Protein AF-A0A6L5XWB3-F1 (afdb_monomer_lite)

pLDDT: mean 89.83, std 10.74, range [39.88, 98.56]

Foldseek 3Di:
DDDQDAQADPPPRDGDWDQWDADPPPGDIDGDTHHDALCSHDDPVLVVLVVVCVVVVNPLVVSCVVVVHDSVVNVVSVVVSCVSSVHDDPPPPPVFDPALDQADDDDPPQDPLRNLLRVVSNVVRFKDWFAFPVGDIKMWGADNVRQAIDIRVFPRPDGPGSVLLVQLVVLCVVVVFKAFQADLPVAFECDPRHDCSHSQNVCCCPVVVDDGRHRGDPCSRVSLRSCVVSVQWDSDDRMIGGPPD

InterPro domains:
  IPR018658 Domain of unknown function DUF2089 [PF09862] (42-87)
  IPR053957 DUF2089, zinc ribbon [PF22747] (9-40)

Organism: NCBI:txid2606634

Sequence (245 aa):
MAQHIIGYCPVCNEKLIATKLSCRTCGLELSNEFSLNKFSFLKEEDLLFIELFIQYNGNLKELQKQLKLSYPAVKKRLHVIQVTLGLKPPVDTPNLPEPAIRELPIYKNDSLVIQKIKSQLNMANGLVKLTLPKGTDFYIYYEEYGNGLCATNLPSNRILHWSVFDQTITLLQQKNGRAIKGNAMKGKLGSNDLPFDSVEGYIAANTYHAQKGDSCLRMISTVAAILEWTGLCINGYGYIELIEH

Structure (mmCIF, N/CA/C/O backbone):
data_AF-A0A6L5XWB3-F1
#
_entry.id   AF-A0A6L5XWB3-F1
#
loop_
_atom_site.group_PDB
_atom_site.id
_atom_site.type_symbol
_atom_site.label_atom_id
_atom_site.label_alt_id
_atom_site.label_comp_id
_atom_site.label_asym_id
_atom_site.label_entity_id
_atom_site.label_seq_id
_atom_site.pdbx_PDB_ins_code
_atom_site.Cartn_x
_atom_site.Cartn_y
_atom_site.Cartn_z
_atom_site.occupancy
_atom_site.B_iso_or_equiv
_atom_site.auth_seq_id
_atom_site.auth_comp_id
_atom_site.auth_asym_id
_atom_site.auth_atom_id
_atom_site.pdbx_PDB_model_num
ATOM 1 N N . MET A 1 1 ? 45.571 -12.792 -29.355 1.00 39.88 1 MET A N 1
ATOM 2 C CA . MET A 1 1 ? 44.713 -11.881 -28.570 1.00 39.88 1 MET A CA 1
ATOM 3 C C . MET A 1 1 ? 43.544 -11.495 -29.457 1.00 39.88 1 MET A C 1
ATOM 5 O O . MET A 1 1 ? 43.792 -11.070 -30.578 1.00 39.88 1 MET A O 1
ATOM 9 N N . ALA A 1 2 ? 42.305 -11.770 -29.047 1.00 46.34 2 ALA A N 1
ATOM 10 C CA . ALA A 1 2 ? 41.137 -11.390 -29.838 1.00 46.34 2 ALA A CA 1
ATOM 11 C C . ALA A 1 2 ? 40.927 -9.880 -29.688 1.00 46.34 2 ALA A C 1
ATOM 13 O O . ALA A 1 2 ? 40.779 -9.392 -28.573 1.00 46.34 2 ALA A O 1
ATOM 14 N N . GLN A 1 3 ? 40.984 -9.143 -30.792 1.00 61.59 3 GLN A N 1
ATOM 15 C CA . GLN A 1 3 ? 40.683 -7.717 -30.798 1.00 61.59 3 GLN A CA 1
ATOM 16 C C . GLN A 1 3 ? 39.160 -7.560 -30.800 1.00 61.59 3 GLN A C 1
ATOM 18 O O . GLN A 1 3 ? 38.479 -8.165 -31.630 1.00 61.59 3 GLN A O 1
ATOM 23 N N . HIS A 1 4 ? 38.621 -6.808 -29.842 1.00 69.12 4 HIS A N 1
ATOM 24 C CA . HIS A 1 4 ? 37.188 -6.540 -29.788 1.00 69.12 4 HIS A CA 1
ATOM 25 C C . HIS A 1 4 ? 36.781 -5.662 -30.975 1.00 69.12 4 HIS A C 1
ATOM 27 O O . HIS A 1 4 ? 37.492 -4.731 -31.354 1.00 69.12 4 HIS A O 1
ATOM 33 N N . ILE A 1 5 ? 35.641 -5.985 -31.581 1.00 74.81 5 ILE A N 1
ATOM 34 C CA . ILE A 1 5 ? 35.067 -5.189 -32.666 1.00 74.81 5 ILE A CA 1
ATOM 35 C C . ILE A 1 5 ? 34.666 -3.825 -32.094 1.00 74.81 5 ILE A C 1
ATOM 37 O O . ILE A 1 5 ? 33.917 -3.767 -31.120 1.00 74.81 5 ILE A O 1
ATOM 41 N N . ILE A 1 6 ? 35.139 -2.740 -32.710 1.00 80.25 6 ILE A N 1
ATOM 42 C CA . ILE A 1 6 ? 34.691 -1.377 -32.402 1.00 80.25 6 ILE A CA 1
ATOM 43 C C . ILE A 1 6 ? 33.424 -1.053 -33.203 1.00 80.25 6 ILE A C 1
ATOM 45 O O . ILE A 1 6 ? 33.333 -1.372 -34.387 1.00 80.25 6 ILE A O 1
ATOM 49 N N . GLY A 1 7 ? 32.431 -0.438 -32.557 1.00 84.00 7 GLY A N 1
ATOM 50 C CA . GLY A 1 7 ? 31.163 -0.072 -33.199 1.00 84.00 7 GLY A CA 1
ATOM 51 C C . GLY A 1 7 ? 31.161 1.289 -33.900 1.00 84.00 7 GLY A C 1
ATOM 52 O O . GLY A 1 7 ? 30.266 1.551 -34.699 1.00 84.00 7 GLY A O 1
ATOM 53 N N . TYR A 1 8 ? 32.143 2.150 -33.623 1.00 85.38 8 TYR A N 1
ATOM 54 C CA . TYR A 1 8 ? 32.216 3.516 -34.151 1.00 85.38 8 TYR A CA 1
ATOM 55 C C . TYR A 1 8 ? 33.528 3.772 -34.888 1.00 85.38 8 TYR A C 1
ATOM 57 O O . TYR A 1 8 ? 34.585 3.274 -34.498 1.00 85.38 8 TYR A O 1
ATOM 65 N N . CYS A 1 9 ? 33.453 4.572 -35.950 1.00 85.88 9 CYS A N 1
ATOM 66 C CA . CYS A 1 9 ? 34.608 4.993 -36.725 1.00 85.88 9 CYS A CA 1
ATOM 67 C C . CYS A 1 9 ? 35.491 5.932 -35.883 1.00 85.88 9 CYS A C 1
ATOM 69 O O . CYS A 1 9 ? 35.002 6.974 -35.448 1.00 85.88 9 CYS A O 1
ATOM 71 N N . PRO A 1 10 ? 36.793 5.650 -35.696 1.00 85.00 10 PRO A N 1
ATOM 72 C CA . PRO A 1 10 ? 37.673 6.498 -34.887 1.00 85.00 10 PRO A CA 1
ATOM 73 C C . PRO A 1 10 ? 37.949 7.875 -35.516 1.00 85.00 10 PRO A C 1
ATOM 75 O O . PRO A 1 10 ? 38.505 8.743 -34.852 1.00 85.00 10 PRO A O 1
ATOM 78 N N . VAL A 1 11 ? 37.580 8.079 -36.787 1.00 90.69 11 VAL A N 1
ATOM 79 C CA . VAL A 1 11 ? 37.799 9.335 -37.521 1.00 90.69 11 VAL A CA 1
ATOM 80 C C . VAL A 1 11 ? 36.578 10.254 -37.456 1.00 90.69 11 VAL A C 1
ATOM 82 O O . VAL A 1 11 ? 36.718 11.431 -37.147 1.00 90.69 11 VAL A O 1
ATOM 85 N N . CYS A 1 12 ? 35.382 9.735 -37.750 1.00 90.56 12 CYS A N 1
ATOM 86 C CA . CYS A 1 12 ? 34.156 10.542 -37.845 1.00 90.56 12 CYS A CA 1
ATOM 87 C C . CYS A 1 12 ? 33.089 10.197 -36.800 1.00 90.56 12 CYS A C 1
ATOM 89 O O . CYS A 1 12 ? 32.055 10.852 -36.756 1.00 90.56 12 CYS A O 1
ATOM 91 N N . ASN A 1 13 ? 33.321 9.182 -35.964 1.00 84.31 13 ASN A N 1
ATOM 92 C CA . ASN A 1 13 ? 32.385 8.698 -34.949 1.00 84.31 13 ASN A CA 1
ATOM 93 C C . ASN A 1 13 ? 31.031 8.191 -35.499 1.00 84.31 13 ASN A C 1
ATOM 95 O O . ASN A 1 13 ? 30.081 8.014 -34.739 1.00 84.31 13 ASN A O 1
ATOM 99 N N . GLU A 1 14 ? 30.944 7.907 -36.802 1.00 87.56 14 GLU A N 1
ATOM 100 C CA . GLU A 1 14 ? 29.793 7.232 -37.413 1.00 87.56 14 GLU A CA 1
ATOM 101 C C . GLU A 1 14 ? 29.781 5.730 -37.103 1.00 87.56 14 GLU A C 1
ATOM 103 O O . GLU A 1 14 ? 30.822 5.128 -36.816 1.00 87.56 14 GLU A O 1
ATOM 108 N N . LYS A 1 15 ? 28.598 5.107 -37.166 1.00 87.75 15 LYS A N 1
ATOM 109 C CA . LYS A 1 15 ? 28.438 3.667 -36.904 1.00 87.75 15 LYS A CA 1
ATOM 110 C C . LYS A 1 15 ? 29.135 2.835 -37.979 1.00 87.75 15 LYS A C 1
ATOM 112 O O . LYS A 1 15 ? 28.881 3.005 -39.168 1.00 87.75 15 LYS A O 1
ATOM 117 N N . LEU A 1 16 ? 29.969 1.895 -37.547 1.00 88.88 16 LEU A N 1
ATOM 118 C CA . LEU A 1 16 ? 30.590 0.921 -38.436 1.00 88.88 16 LEU A CA 1
ATOM 119 C C . LEU A 1 16 ? 29.604 -0.195 -38.792 1.00 88.88 16 LEU A C 1
ATOM 121 O O . LEU A 1 16 ? 28.767 -0.604 -37.983 1.00 88.88 16 LEU A O 1
ATOM 125 N N . ILE A 1 17 ? 29.751 -0.711 -40.008 1.00 91.00 17 ILE A N 1
ATOM 126 C CA . ILE A 1 17 ? 29.061 -1.904 -40.499 1.00 91.00 17 ILE A CA 1
ATOM 127 C C . ILE A 1 17 ? 30.079 -3.022 -40.712 1.00 91.00 17 ILE A C 1
ATOM 129 O O . ILE A 1 17 ? 31.240 -2.766 -41.037 1.00 91.00 17 ILE A O 1
ATOM 133 N N . ALA A 1 18 ? 29.654 -4.269 -40.535 1.00 89.62 18 ALA A N 1
ATOM 134 C CA . ALA A 1 18 ? 30.458 -5.412 -40.943 1.00 89.62 18 ALA A CA 1
ATOM 135 C C . ALA A 1 18 ? 30.157 -5.714 -42.414 1.00 89.62 18 ALA A C 1
ATOM 137 O O . ALA A 1 18 ? 28.998 -5.858 -42.781 1.00 89.62 18 ALA A O 1
ATOM 138 N N . THR A 1 19 ? 31.187 -5.804 -43.254 1.00 91.50 19 THR A N 1
ATOM 139 C CA . THR A 1 19 ? 31.032 -6.056 -44.700 1.00 91.50 19 THR A CA 1
ATOM 140 C C . THR A 1 19 ? 31.372 -7.489 -45.107 1.00 91.50 19 THR A C 1
ATOM 142 O O . THR A 1 19 ? 31.008 -7.937 -46.194 1.00 91.50 19 THR A O 1
ATOM 145 N N . LYS A 1 20 ? 32.074 -8.227 -44.236 1.00 92.12 20 LYS A N 1
ATOM 146 C CA . LYS A 1 20 ? 32.533 -9.594 -44.489 1.00 92.12 20 LYS A CA 1
ATOM 147 C C . LYS A 1 20 ? 32.545 -10.427 -43.206 1.00 92.12 20 LYS A C 1
ATOM 149 O O . LYS A 1 20 ? 33.103 -9.997 -42.198 1.00 92.12 20 LYS A O 1
ATOM 154 N N . LEU A 1 21 ? 31.975 -11.630 -43.256 1.00 90.00 21 LEU A N 1
ATOM 155 C CA . LEU A 1 21 ? 32.025 -12.640 -42.194 1.00 90.00 21 LEU A CA 1
ATOM 156 C C . LEU A 1 21 ? 32.648 -13.926 -42.748 1.00 90.00 21 LEU A C 1
ATOM 158 O O . LEU A 1 21 ? 32.214 -14.411 -43.790 1.00 90.00 21 LEU A O 1
ATOM 162 N N . SER A 1 22 ? 33.627 -14.497 -42.044 1.00 91.75 22 SER A N 1
ATOM 163 C CA . SER A 1 22 ? 34.320 -15.721 -42.475 1.00 91.75 22 SER A CA 1
ATOM 164 C C . SER A 1 22 ? 34.222 -16.814 -41.409 1.00 91.75 22 SER A C 1
ATOM 166 O O . SER A 1 22 ? 34.606 -16.611 -40.254 1.00 91.75 22 SER A O 1
ATOM 168 N N . CYS A 1 23 ? 33.743 -17.999 -41.796 1.00 92.19 23 CYS A N 1
ATOM 169 C CA . CYS A 1 23 ? 33.734 -19.179 -40.939 1.00 92.19 23 CYS A CA 1
ATOM 170 C C . CYS A 1 23 ? 35.086 -19.898 -41.005 1.00 92.19 23 CYS A C 1
ATOM 172 O O . CYS A 1 23 ? 35.488 -20.392 -42.056 1.00 92.19 23 CYS A O 1
ATOM 174 N N . ARG A 1 24 ? 35.769 -20.027 -39.862 1.00 91.12 24 ARG A N 1
ATOM 175 C CA . ARG A 1 24 ? 37.068 -20.721 -39.786 1.00 91.12 24 ARG A CA 1
ATOM 176 C C . ARG A 1 24 ? 36.976 -22.241 -39.953 1.00 91.12 24 ARG A C 1
ATOM 178 O O . ARG A 1 24 ? 37.997 -22.869 -40.199 1.00 91.12 24 ARG A O 1
ATOM 185 N N . THR A 1 25 ? 35.790 -22.826 -39.798 1.00 93.38 25 THR A N 1
ATOM 186 C CA . THR A 1 25 ? 35.599 -24.285 -39.816 1.00 93.38 25 THR A CA 1
ATOM 187 C C . THR A 1 25 ? 35.296 -24.814 -41.212 1.00 93.38 25 THR A C 1
ATOM 189 O O . THR A 1 25 ? 35.885 -25.806 -41.621 1.00 93.38 25 THR A O 1
ATOM 192 N N . CYS A 1 26 ? 34.389 -24.166 -41.949 1.00 92.69 26 CYS A N 1
ATOM 193 C CA . CYS A 1 26 ? 33.969 -24.619 -43.280 1.00 92.69 26 CYS A CA 1
ATOM 194 C C . CYS A 1 26 ? 34.420 -23.699 -44.423 1.00 92.69 26 CYS A C 1
ATOM 196 O O . CYS A 1 26 ? 34.137 -23.994 -45.579 1.00 92.69 26 CYS A O 1
ATOM 198 N N . GLY A 1 27 ? 35.089 -22.580 -44.121 1.00 89.88 27 GLY A N 1
ATOM 199 C CA . GLY A 1 27 ? 35.580 -21.635 -45.128 1.00 89.88 27 GLY A CA 1
ATOM 200 C C . GLY A 1 27 ? 34.501 -20.758 -45.771 1.00 89.88 27 GLY A C 1
ATOM 201 O O . GLY A 1 27 ? 34.820 -19.991 -46.672 1.00 89.88 27 GLY A O 1
ATOM 202 N N . LEU A 1 28 ? 33.243 -20.842 -45.320 1.00 92.19 28 LEU A N 1
ATOM 203 C CA . LEU A 1 28 ? 32.157 -19.992 -45.810 1.00 92.19 28 LEU A CA 1
ATOM 204 C C . LEU A 1 28 ? 32.489 -18.508 -45.604 1.00 92.19 28 LEU A C 1
ATOM 206 O O . LEU A 1 28 ? 32.781 -18.090 -44.480 1.00 92.19 28 LEU A O 1
ATOM 210 N N . GLU A 1 29 ? 32.366 -17.719 -46.671 1.00 93.88 29 GLU A N 1
ATOM 211 C CA . GLU A 1 29 ? 32.461 -16.262 -46.633 1.00 93.88 29 GLU A CA 1
ATOM 212 C C . GLU A 1 29 ? 31.117 -15.636 -47.005 1.00 93.88 29 GLU A C 1
ATOM 214 O O . GLU A 1 29 ? 30.546 -15.932 -48.054 1.00 93.88 29 GLU A O 1
ATOM 219 N N . LEU A 1 30 ? 30.616 -14.758 -46.141 1.00 90.50 30 LEU A N 1
ATOM 220 C CA . LEU A 1 30 ? 29.421 -13.965 -46.393 1.00 90.50 30 LEU A CA 1
ATOM 221 C C . LEU A 1 30 ? 29.841 -12.508 -46.562 1.00 90.50 30 LEU A C 1
ATOM 223 O O . LEU A 1 30 ? 30.378 -11.910 -45.627 1.00 90.50 30 LEU A O 1
ATOM 227 N N . SER A 1 31 ? 29.580 -11.945 -47.739 1.00 92.94 31 SER A N 1
ATOM 228 C CA . SER A 1 31 ? 29.874 -10.548 -48.068 1.00 92.94 31 SER A CA 1
ATOM 229 C C . SER A 1 31 ? 28.563 -9.798 -48.271 1.00 92.94 31 SER A C 1
ATOM 231 O O . SER A 1 31 ? 27.853 -10.049 -49.243 1.00 92.94 31 SER A O 1
ATOM 233 N N . ASN A 1 32 ? 28.216 -8.931 -47.325 1.00 89.56 32 ASN A N 1
ATOM 234 C CA . ASN A 1 32 ? 27.010 -8.104 -47.346 1.00 89.56 32 ASN A CA 1
ATOM 235 C C . ASN A 1 32 ? 27.165 -6.956 -46.338 1.00 89.56 32 ASN A C 1
ATOM 237 O O . ASN A 1 32 ? 28.073 -6.989 -45.512 1.00 89.56 32 ASN A O 1
ATOM 241 N N . GLU A 1 33 ? 26.272 -5.973 -46.359 1.00 88.75 33 GLU A N 1
ATOM 242 C CA . GLU A 1 33 ? 26.205 -4.944 -45.321 1.00 88.75 33 GLU A CA 1
ATOM 243 C C . GLU A 1 33 ? 25.455 -5.476 -44.092 1.00 88.75 33 GLU A C 1
ATOM 245 O O . GLU A 1 33 ? 24.228 -5.572 -44.066 1.00 88.75 33 GLU A O 1
ATOM 250 N N . PHE A 1 34 ? 26.202 -5.846 -43.053 1.00 85.56 34 PHE A N 1
ATOM 251 C CA . PHE A 1 34 ? 25.660 -6.328 -41.788 1.00 85.56 34 PHE A CA 1
ATOM 252 C C . PHE A 1 34 ? 25.703 -5.226 -40.727 1.00 85.56 34 PHE A C 1
ATOM 254 O O . PHE A 1 34 ? 26.757 -4.655 -40.428 1.00 85.56 34 PHE A O 1
ATOM 261 N N . SER A 1 35 ? 24.566 -4.974 -40.081 1.00 84.75 35 SER A N 1
ATOM 262 C CA . SER A 1 35 ? 24.519 -4.123 -38.893 1.00 84.75 35 SER A CA 1
ATOM 263 C C . SER A 1 35 ? 25.116 -4.850 -37.688 1.00 84.75 35 SER A C 1
ATOM 265 O O . SER A 1 35 ? 24.739 -5.989 -37.398 1.00 84.75 35 SER A O 1
ATOM 267 N N . LEU A 1 36 ? 25.984 -4.173 -36.937 1.00 86.00 36 LEU A N 1
ATOM 268 C CA . LEU A 1 36 ? 2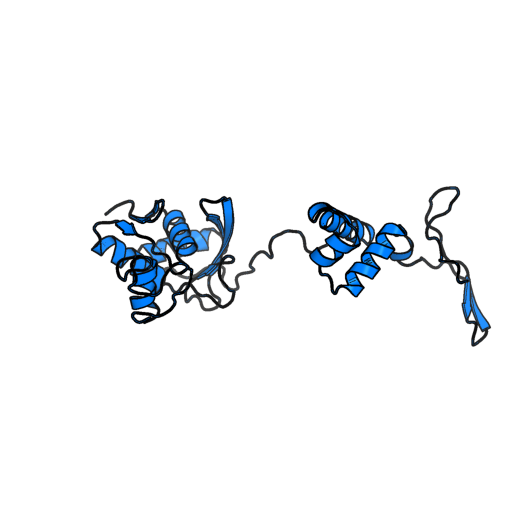6.428 -4.664 -35.634 1.00 86.00 36 LEU A CA 1
ATOM 269 C C . LEU A 1 36 ? 25.265 -4.677 -34.630 1.00 86.00 36 LEU A C 1
ATOM 271 O O . LEU A 1 36 ? 24.276 -3.954 -34.775 1.00 86.00 36 LEU A O 1
ATOM 275 N N . ASN A 1 37 ? 25.375 -5.511 -33.594 1.00 86.75 37 ASN A N 1
ATOM 276 C CA . ASN A 1 37 ? 24.336 -5.585 -32.573 1.00 86.75 37 ASN A CA 1
ATOM 277 C C . ASN A 1 37 ? 24.334 -4.319 -31.690 1.00 86.75 37 ASN A C 1
ATOM 279 O O . ASN A 1 37 ? 25.323 -3.595 -31.600 1.00 86.75 37 ASN A O 1
ATOM 283 N N . LYS A 1 38 ? 23.225 -4.067 -30.987 1.00 86.94 38 LYS A N 1
ATOM 284 C CA . LYS A 1 38 ? 23.064 -2.876 -30.134 1.00 86.94 38 LYS A CA 1
ATOM 285 C C . LYS A 1 38 ? 24.110 -2.730 -29.016 1.00 86.94 38 LYS A C 1
ATOM 287 O O . LYS A 1 38 ? 24.370 -1.612 -28.590 1.00 86.94 38 LYS A O 1
ATOM 292 N N . PHE A 1 39 ? 24.717 -3.827 -28.557 1.00 88.44 39 PHE A N 1
ATOM 293 C CA . PHE A 1 39 ? 25.758 -3.810 -27.524 1.00 88.44 39 PHE A CA 1
ATOM 294 C C . PHE A 1 39 ? 27.129 -3.416 -28.083 1.00 88.44 39 PHE A C 1
ATOM 296 O O . PHE A 1 39 ? 27.931 -2.850 -27.350 1.00 88.44 39 PHE A O 1
ATOM 303 N N . SER A 1 40 ? 27.380 -3.627 -29.381 1.00 87.38 40 SER A N 1
ATOM 304 C CA . SER A 1 40 ? 28.613 -3.190 -30.058 1.00 87.38 40 SER A CA 1
ATOM 305 C C . SER A 1 40 ? 28.810 -1.670 -30.045 1.00 87.38 40 SER A C 1
ATOM 307 O O . SER A 1 40 ? 29.904 -1.191 -30.321 1.00 87.38 40 SER A O 1
ATOM 309 N N . PHE A 1 41 ? 27.757 -0.915 -29.723 1.00 86.62 41 PHE A N 1
ATOM 310 C CA . PHE A 1 41 ? 27.758 0.544 -29.641 1.00 86.62 41 PHE A CA 1
ATOM 311 C C . PHE A 1 41 ? 27.806 1.076 -28.200 1.00 86.62 41 PHE A C 1
ATOM 313 O O . PHE A 1 41 ? 27.670 2.283 -27.992 1.00 86.62 41 PHE A O 1
ATOM 320 N N . LEU A 1 42 ? 27.960 0.202 -27.203 1.00 87.75 42 LEU A N 1
ATOM 321 C CA . LEU A 1 42 ? 28.165 0.610 -25.816 1.00 87.75 42 LEU A CA 1
ATOM 322 C C . LEU A 1 42 ? 29.630 0.974 -25.565 1.00 87.75 42 LEU A C 1
ATOM 324 O O . LEU A 1 42 ? 30.537 0.453 -26.211 1.00 87.75 42 LEU A O 1
ATOM 328 N N . LYS A 1 43 ? 29.862 1.855 -24.588 1.00 86.19 43 LYS A N 1
ATOM 329 C CA . LYS A 1 43 ? 31.213 2.134 -24.087 1.00 86.19 43 LYS A CA 1
ATOM 330 C C . LYS A 1 43 ? 31.745 0.904 -23.345 1.00 86.19 43 LYS A C 1
ATOM 332 O O . LYS A 1 43 ? 30.962 0.180 -22.733 1.00 86.19 43 LYS A O 1
ATOM 337 N N . GLU A 1 44 ? 33.063 0.704 -23.317 1.00 84.38 44 GLU A N 1
ATOM 338 C CA . GLU A 1 44 ? 33.698 -0.391 -22.547 1.00 84.38 44 GLU A CA 1
ATOM 339 C C . GLU A 1 44 ? 33.241 -0.402 -21.084 1.00 84.38 44 GLU A C 1
ATOM 341 O O . GLU A 1 44 ? 32.898 -1.423 -20.499 1.00 84.38 44 GLU A O 1
ATOM 346 N N . GLU A 1 45 ? 33.149 0.796 -20.533 1.00 86.81 45 GLU A N 1
ATOM 347 C CA . GLU A 1 45 ? 32.639 1.104 -19.214 1.00 86.81 45 GLU A CA 1
ATOM 348 C C . GLU A 1 45 ? 31.203 0.590 -18.960 1.00 86.81 45 GLU A C 1
ATOM 350 O O . GLU A 1 45 ? 30.871 0.177 -17.845 1.00 86.81 45 GLU A O 1
ATOM 355 N N . ASP A 1 46 ? 30.339 0.627 -19.972 1.00 90.31 46 ASP A N 1
ATOM 356 C CA . ASP A 1 46 ? 28.954 0.156 -19.899 1.00 90.31 46 ASP A CA 1
ATOM 357 C C . ASP A 1 46 ? 28.860 -1.358 -20.131 1.00 90.31 46 ASP A C 1
ATOM 359 O O . ASP A 1 46 ? 28.041 -2.027 -19.502 1.00 90.31 46 ASP A O 1
ATOM 363 N N . LEU A 1 47 ? 29.732 -1.917 -20.975 1.00 89.62 47 LEU A N 1
ATOM 364 C CA . LEU A 1 47 ? 29.870 -3.366 -21.152 1.00 89.62 47 LEU A CA 1
ATOM 365 C C . LEU A 1 47 ? 30.305 -4.042 -19.848 1.00 89.62 47 LEU A C 1
ATOM 367 O O . LEU A 1 47 ? 29.642 -4.975 -19.398 1.00 89.62 47 LEU A O 1
ATOM 371 N N . LEU A 1 48 ? 31.327 -3.496 -19.181 1.00 90.19 48 LEU A N 1
ATOM 372 C CA . LEU A 1 48 ? 31.775 -3.971 -17.870 1.00 90.19 48 LEU A CA 1
ATOM 373 C C . LEU A 1 48 ? 30.650 -3.905 -16.829 1.00 90.19 48 LEU A C 1
ATOM 375 O O . LEU A 1 48 ? 30.482 -4.815 -16.017 1.00 90.19 48 LEU A O 1
ATOM 379 N N . PHE A 1 49 ? 29.847 -2.836 -16.853 1.00 93.31 49 PHE A N 1
ATOM 380 C CA . PHE A 1 49 ? 28.694 -2.719 -15.965 1.00 93.31 49 PHE A CA 1
ATOM 381 C C . PHE A 1 49 ? 27.694 -3.861 -16.187 1.00 93.31 49 PHE A C 1
ATOM 383 O O . PHE A 1 49 ? 27.206 -4.432 -15.215 1.00 93.31 49 PHE A O 1
ATOM 390 N N . ILE A 1 50 ? 27.389 -4.198 -17.444 1.00 93.06 50 ILE A N 1
ATOM 391 C CA . ILE A 1 50 ? 26.456 -5.281 -17.792 1.00 93.06 50 ILE A CA 1
ATOM 392 C C . ILE A 1 50 ? 27.009 -6.643 -17.360 1.00 93.06 50 ILE A C 1
ATOM 394 O O . ILE A 1 50 ? 26.265 -7.439 -16.790 1.00 93.06 50 ILE A O 1
ATOM 398 N N . GLU A 1 51 ? 28.297 -6.906 -17.583 1.00 92.88 51 GLU A N 1
ATOM 399 C CA . GLU A 1 51 ? 28.950 -8.150 -17.154 1.00 92.88 51 GLU A CA 1
ATOM 400 C C . GLU A 1 51 ? 28.842 -8.343 -15.639 1.00 92.88 51 GLU A C 1
ATOM 402 O O . GLU A 1 51 ? 28.366 -9.382 -15.176 1.00 92.88 51 GLU A O 1
ATOM 407 N N . LEU A 1 52 ? 29.178 -7.306 -14.864 1.00 92.62 52 LEU A N 1
ATOM 408 C CA . LEU A 1 52 ? 29.036 -7.323 -13.407 1.00 92.62 52 LEU A CA 1
ATOM 409 C C . LEU A 1 52 ? 27.566 -7.445 -12.985 1.00 92.62 52 LEU A C 1
ATOM 411 O O . LEU A 1 52 ? 27.246 -8.182 -12.054 1.00 92.62 52 LEU A O 1
ATOM 415 N N . PHE A 1 53 ? 26.652 -6.757 -13.673 1.00 93.69 53 PHE A N 1
ATOM 416 C CA . PHE A 1 53 ? 25.217 -6.852 -13.406 1.00 93.69 53 PHE A CA 1
ATOM 417 C C . PHE A 1 53 ? 24.715 -8.294 -13.519 1.00 93.69 53 PHE A C 1
ATOM 419 O O . PHE A 1 53 ? 24.000 -8.760 -12.632 1.00 93.69 53 PHE A O 1
ATOM 426 N N . ILE A 1 54 ? 25.128 -9.012 -14.565 1.00 93.25 54 ILE A N 1
ATOM 427 C CA . ILE A 1 54 ? 24.779 -10.421 -14.770 1.00 93.25 54 ILE A CA 1
ATOM 428 C C . ILE A 1 54 ? 25.474 -11.306 -13.727 1.00 93.25 54 ILE A C 1
ATOM 430 O O . ILE A 1 54 ? 24.810 -12.122 -13.092 1.00 93.25 54 ILE A O 1
ATOM 434 N N . GLN A 1 55 ? 26.774 -11.107 -13.484 1.00 94.19 55 GLN A N 1
ATOM 435 C CA . GLN A 1 55 ? 27.554 -11.878 -12.507 1.00 94.19 55 GLN A CA 1
ATOM 436 C C . GLN A 1 55 ? 26.947 -11.834 -11.094 1.00 94.19 55 GLN A C 1
ATOM 438 O O . GLN A 1 55 ? 26.947 -12.840 -10.386 1.00 94.19 55 GLN A O 1
ATOM 443 N N . TYR A 1 56 ? 26.410 -10.683 -10.682 1.00 92.94 56 TYR A N 1
ATOM 444 C CA . TYR A 1 56 ? 25.775 -10.494 -9.374 1.00 92.94 56 TYR A CA 1
ATOM 445 C C . TYR A 1 56 ? 24.247 -10.649 -9.397 1.00 92.94 56 TYR A C 1
ATOM 447 O O . TYR A 1 56 ? 23.577 -10.187 -8.470 1.00 92.94 56 TYR A O 1
ATOM 455 N N . ASN A 1 57 ? 23.675 -11.288 -10.424 1.00 89.12 57 ASN A N 1
ATOM 456 C CA . ASN A 1 57 ? 22.233 -11.549 -10.545 1.00 89.12 57 ASN A CA 1
ATOM 457 C C . ASN A 1 57 ? 21.360 -10.288 -10.372 1.00 89.12 57 ASN A C 1
ATOM 459 O O . ASN A 1 57 ? 20.300 -10.322 -9.749 1.00 89.12 57 ASN A O 1
ATOM 463 N N . GLY A 1 58 ? 21.832 -9.144 -10.867 1.00 86.75 58 GLY A N 1
ATOM 464 C CA . GLY A 1 58 ? 21.139 -7.860 -10.770 1.00 86.75 58 GLY A CA 1
ATOM 465 C C . GLY A 1 58 ? 21.159 -7.200 -9.386 1.00 86.75 58 GLY A C 1
ATOM 466 O O . GLY A 1 58 ? 20.447 -6.218 -9.164 1.00 86.75 58 GLY A O 1
ATOM 467 N N . ASN A 1 59 ? 21.969 -7.686 -8.438 1.00 87.00 59 ASN A N 1
ATOM 468 C CA . ASN A 1 59 ? 22.064 -7.097 -7.104 1.00 87.00 59 ASN A CA 1
ATOM 469 C C . ASN A 1 59 ? 22.808 -5.748 -7.121 1.00 87.00 59 ASN A C 1
ATOM 471 O O . ASN A 1 59 ? 24.032 -5.675 -7.002 1.00 87.00 59 ASN A O 1
ATOM 475 N N . LEU A 1 60 ? 22.045 -4.654 -7.187 1.00 86.62 60 LEU A N 1
ATOM 476 C CA . LEU A 1 60 ? 22.581 -3.289 -7.245 1.00 86.62 60 LEU A CA 1
ATOM 477 C C . LEU A 1 60 ? 23.439 -2.894 -6.031 1.00 86.62 60 LEU A C 1
ATOM 479 O O . LEU A 1 60 ? 24.307 -2.035 -6.169 1.00 86.62 60 LEU A O 1
ATOM 483 N N . LYS A 1 61 ? 23.232 -3.505 -4.855 1.00 84.75 61 LYS A N 1
ATOM 484 C CA . LYS A 1 61 ? 24.054 -3.228 -3.662 1.00 84.75 61 LYS A CA 1
ATOM 485 C C . LYS A 1 61 ? 25.445 -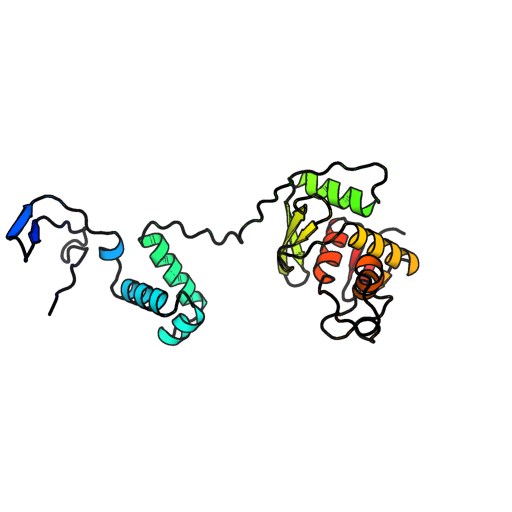3.839 -3.785 1.00 84.75 61 LYS A C 1
ATOM 487 O O . LYS A 1 61 ? 26.417 -3.224 -3.356 1.00 84.75 61 LYS A O 1
ATOM 492 N N . GLU A 1 62 ? 25.546 -5.026 -4.373 1.00 88.62 62 GLU A N 1
ATOM 493 C CA . GLU A 1 62 ? 26.847 -5.639 -4.648 1.00 88.62 62 GLU A CA 1
ATOM 494 C C . GLU A 1 62 ? 27.567 -4.886 -5.769 1.00 88.62 62 GLU A C 1
ATOM 496 O O . GLU A 1 62 ? 28.736 -4.541 -5.608 1.00 88.62 62 GLU A O 1
ATOM 501 N N . LEU A 1 63 ? 26.855 -4.473 -6.825 1.00 89.69 63 LEU A N 1
ATOM 502 C CA . LEU A 1 63 ? 27.435 -3.614 -7.866 1.00 89.69 63 LEU A CA 1
ATOM 503 C C . LEU A 1 63 ? 27.942 -2.283 -7.311 1.00 89.69 63 LEU A C 1
ATOM 505 O O . LEU A 1 63 ? 29.012 -1.824 -7.702 1.00 89.69 63 LEU A O 1
ATOM 509 N N . GLN A 1 64 ? 27.204 -1.670 -6.385 1.00 88.81 64 GLN A N 1
ATOM 510 C CA . GLN A 1 64 ? 27.629 -0.450 -5.705 1.00 88.81 64 GLN A CA 1
ATOM 511 C C . GLN A 1 64 ? 28.995 -0.622 -5.028 1.00 88.81 64 GLN A C 1
ATOM 513 O O . GLN A 1 64 ? 29.859 0.245 -5.170 1.00 88.81 64 GLN A O 1
ATOM 518 N N . LYS A 1 65 ? 29.203 -1.742 -4.324 1.00 89.88 65 LYS A N 1
ATOM 519 C CA . LYS A 1 65 ? 30.477 -2.051 -3.662 1.00 89.88 65 LYS A CA 1
ATOM 520 C C . LYS A 1 65 ? 31.596 -2.273 -4.677 1.00 89.88 65 LYS A C 1
ATOM 522 O O . LYS A 1 65 ? 32.670 -1.703 -4.512 1.00 89.88 65 LYS A O 1
ATOM 527 N N . GLN A 1 66 ? 31.337 -3.059 -5.723 1.00 89.75 66 GLN A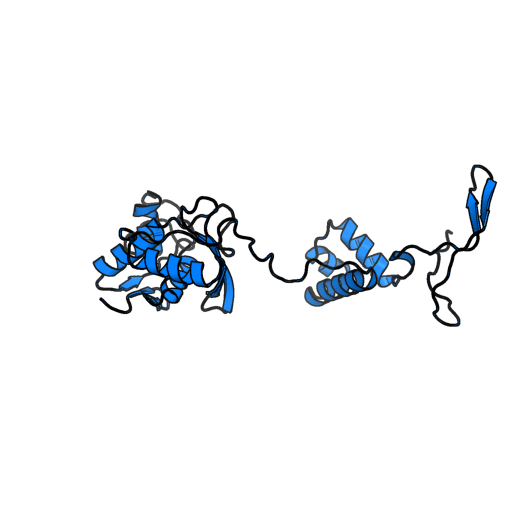 N 1
ATOM 528 C CA . GLN A 1 66 ? 32.349 -3.401 -6.728 1.00 89.75 66 GLN A CA 1
ATOM 529 C C . GLN A 1 66 ? 32.785 -2.192 -7.555 1.00 89.75 66 GLN A C 1
ATOM 531 O O . GLN A 1 66 ? 33.975 -1.969 -7.758 1.00 89.75 66 GLN A O 1
ATOM 536 N N . LEU A 1 67 ? 31.828 -1.365 -7.976 1.00 86.25 67 LEU A N 1
ATOM 537 C CA . LEU A 1 67 ? 32.088 -0.173 -8.782 1.00 86.25 67 LEU A CA 1
ATOM 538 C C . LEU A 1 67 ? 32.523 1.038 -7.942 1.00 86.25 67 LEU A C 1
ATOM 540 O O . LEU A 1 67 ? 32.865 2.071 -8.509 1.00 86.25 67 LEU A O 1
ATOM 544 N N . LYS A 1 68 ? 32.501 0.937 -6.603 1.00 89.81 68 LYS A N 1
ATOM 545 C CA . LYS A 1 68 ? 32.783 2.040 -5.660 1.00 89.81 68 LYS A CA 1
ATOM 546 C C . LYS A 1 68 ? 31.969 3.309 -5.957 1.00 89.81 68 LYS A C 1
ATOM 548 O O . LYS A 1 68 ? 32.447 4.429 -5.792 1.00 89.81 68 LYS A O 1
ATOM 553 N N . LEU A 1 69 ? 30.725 3.130 -6.396 1.00 86.00 69 LEU A N 1
ATOM 554 C CA . LEU A 1 69 ? 29.791 4.212 -6.710 1.00 86.00 69 LEU A CA 1
ATOM 555 C C . LEU A 1 69 ? 28.762 4.383 -5.588 1.00 86.00 69 LEU A C 1
ATOM 557 O O . LEU A 1 69 ? 28.598 3.521 -4.729 1.00 86.00 69 LEU A O 1
ATOM 561 N N . SER A 1 70 ? 28.025 5.492 -5.593 1.00 81.12 70 SER A N 1
ATOM 562 C CA . SER A 1 70 ? 26.825 5.625 -4.761 1.00 81.12 70 SER A CA 1
ATOM 563 C C . SER A 1 70 ? 25.656 4.849 -5.382 1.00 81.12 70 SER A C 1
ATOM 565 O O . SER A 1 70 ? 25.588 4.682 -6.602 1.00 81.12 70 SER A O 1
ATOM 567 N N . TYR A 1 71 ? 24.700 4.397 -4.567 1.00 74.81 71 TYR A N 1
ATOM 568 C CA . TYR A 1 71 ? 23.501 3.710 -5.070 1.00 74.81 71 TYR A CA 1
ATOM 569 C C . TYR A 1 71 ? 22.752 4.512 -6.163 1.00 74.81 71 TYR A C 1
ATOM 571 O O . TYR A 1 71 ? 22.418 3.930 -7.199 1.00 74.81 71 TYR A O 1
ATOM 579 N N . PRO A 1 72 ? 22.560 5.847 -6.030 1.00 72.75 72 PRO A N 1
ATOM 580 C CA . PRO A 1 72 ? 21.979 6.655 -7.104 1.00 72.75 72 PRO A CA 1
ATOM 581 C C . PRO A 1 72 ? 22.801 6.644 -8.398 1.00 72.75 72 PRO A C 1
ATOM 583 O O . PRO A 1 72 ? 22.225 6.606 -9.484 1.00 72.75 72 PRO A O 1
ATOM 586 N N . ALA A 1 73 ? 24.134 6.647 -8.307 1.00 77.31 73 ALA A N 1
ATOM 587 C CA . ALA A 1 73 ? 25.005 6.618 -9.480 1.00 77.31 73 ALA A CA 1
ATOM 588 C C . ALA A 1 73 ? 24.920 5.277 -10.228 1.00 77.31 73 ALA A C 1
ATOM 590 O O . ALA A 1 73 ? 24.842 5.273 -11.456 1.00 77.31 73 ALA A O 1
ATOM 591 N N . VAL A 1 74 ? 24.843 4.154 -9.503 1.00 87.19 74 VAL A N 1
ATOM 592 C CA . VAL A 1 74 ? 24.612 2.822 -10.093 1.00 87.19 74 VAL A CA 1
ATOM 593 C C . VAL A 1 74 ? 23.266 2.776 -10.821 1.00 87.19 74 VAL A C 1
ATOM 595 O O . VAL A 1 74 ? 23.208 2.351 -11.974 1.00 87.19 74 VAL A O 1
ATOM 598 N N . LYS A 1 75 ? 22.189 3.270 -10.189 1.00 83.19 75 LYS A N 1
ATOM 599 C CA . LYS A 1 75 ? 20.854 3.313 -10.810 1.00 83.19 75 LYS A CA 1
ATOM 600 C C . LYS A 1 75 ? 20.838 4.203 -12.058 1.00 83.19 75 LYS A C 1
ATOM 602 O O . LYS A 1 75 ? 20.302 3.802 -13.089 1.00 83.19 75 LYS A O 1
ATOM 607 N N . LYS A 1 76 ? 21.471 5.382 -11.994 1.00 85.38 76 LYS A N 1
ATOM 608 C CA . LYS A 1 76 ? 21.605 6.297 -13.138 1.00 85.38 76 LYS A CA 1
ATOM 609 C C . LYS A 1 76 ? 22.347 5.635 -14.299 1.00 85.38 76 LYS A C 1
ATOM 611 O O . LYS A 1 76 ? 21.923 5.775 -15.441 1.00 85.38 76 LYS A O 1
ATOM 616 N N . ARG A 1 77 ? 23.428 4.903 -14.020 1.00 87.44 77 ARG A N 1
ATOM 617 C CA . ARG A 1 77 ? 24.213 4.210 -15.049 1.00 87.44 77 ARG A CA 1
ATOM 618 C C . ARG A 1 77 ? 23.425 3.087 -15.722 1.00 87.44 77 ARG A C 1
ATOM 620 O O . ARG A 1 77 ? 23.380 3.049 -16.945 1.00 87.44 77 ARG A O 1
ATOM 627 N N . LEU A 1 78 ? 22.718 2.260 -14.946 1.00 90.00 78 LEU A N 1
ATOM 628 C CA . LEU A 1 78 ? 21.800 1.254 -15.493 1.00 90.00 78 LEU A CA 1
ATOM 629 C C . LEU A 1 78 ? 20.758 1.893 -16.425 1.00 90.00 78 LEU A C 1
ATOM 631 O O . LEU A 1 78 ? 20.519 1.391 -17.520 1.00 90.00 78 LEU A O 1
ATOM 635 N N . HIS A 1 79 ? 20.186 3.026 -16.015 1.00 84.94 79 HIS A N 1
ATOM 636 C CA . HIS A 1 79 ? 19.211 3.751 -16.823 1.00 84.94 79 HIS A CA 1
ATOM 637 C C . HIS A 1 79 ? 19.799 4.257 -18.150 1.00 84.94 79 HIS A C 1
ATOM 639 O O . HIS A 1 7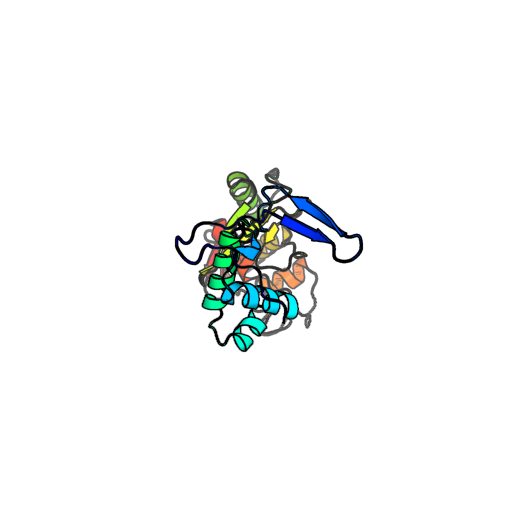9 ? 19.196 4.065 -19.203 1.00 84.94 79 HIS A O 1
ATOM 645 N N . VAL A 1 80 ? 20.999 4.849 -18.126 1.00 86.69 80 VAL A N 1
ATOM 646 C CA . VAL A 1 80 ? 21.700 5.298 -19.344 1.00 86.69 80 VAL A CA 1
ATOM 647 C C . VAL A 1 80 ? 21.929 4.134 -20.313 1.00 86.69 80 VAL A C 1
ATOM 649 O O . VAL A 1 80 ? 21.674 4.272 -21.510 1.00 86.69 80 VAL A O 1
ATOM 652 N N . ILE A 1 81 ? 22.343 2.971 -19.805 1.00 90.62 81 ILE A N 1
ATOM 653 C CA . ILE A 1 81 ? 22.544 1.757 -20.608 1.00 90.62 81 ILE A CA 1
ATOM 654 C C . ILE A 1 81 ? 21.227 1.281 -21.233 1.00 90.62 81 ILE A C 1
ATOM 656 O O . ILE A 1 81 ? 21.188 0.975 -22.424 1.00 90.62 81 ILE A O 1
ATOM 660 N N . GLN A 1 82 ? 20.134 1.256 -20.466 1.00 87.44 82 GLN A N 1
ATOM 661 C CA . GLN A 1 82 ? 18.809 0.875 -20.967 1.00 87.44 82 GLN A CA 1
ATOM 662 C C . GLN A 1 82 ? 18.359 1.784 -22.117 1.00 87.44 82 GLN A C 1
ATOM 664 O O . GLN A 1 82 ? 17.983 1.280 -23.176 1.00 87.44 82 GLN A O 1
ATOM 669 N N . VAL A 1 83 ? 18.481 3.104 -21.941 1.00 84.56 83 VAL A N 1
ATOM 670 C CA . VAL A 1 83 ? 18.159 4.095 -22.979 1.00 84.56 83 VAL A CA 1
ATOM 671 C C . VAL A 1 83 ? 19.028 3.890 -24.222 1.00 84.56 83 VAL A C 1
ATOM 673 O O . VAL A 1 83 ? 18.509 3.865 -25.336 1.00 84.56 83 VAL A O 1
ATOM 676 N N . THR A 1 84 ? 20.334 3.671 -24.041 1.00 86.31 84 THR A N 1
ATOM 677 C CA . THR A 1 84 ? 21.289 3.476 -25.148 1.00 86.31 84 THR A CA 1
ATOM 678 C C . THR A 1 84 ? 20.981 2.209 -25.948 1.00 86.31 84 THR A C 1
ATOM 680 O O . THR A 1 84 ? 21.067 2.201 -27.173 1.00 86.31 84 THR A O 1
ATOM 683 N N . LEU A 1 85 ? 20.546 1.142 -25.273 1.00 89.06 85 LEU A N 1
ATOM 684 C CA . LEU A 1 85 ? 20.127 -0.114 -25.897 1.00 89.06 85 LEU A CA 1
ATOM 685 C C . LEU A 1 85 ? 18.724 -0.057 -26.528 1.00 89.06 85 LEU A C 1
ATOM 687 O O . LEU A 1 85 ? 18.241 -1.088 -27.009 1.00 89.06 85 LEU A O 1
ATOM 691 N N . GLY A 1 86 ? 18.048 1.099 -26.494 1.00 83.31 86 GLY A N 1
ATOM 692 C CA . GLY A 1 86 ? 16.659 1.243 -26.936 1.00 83.31 86 GLY A CA 1
ATOM 693 C C . GLY A 1 86 ? 15.686 0.387 -26.123 1.00 83.31 86 GLY A C 1
ATOM 694 O O . GLY A 1 86 ? 14.586 0.079 -26.582 1.00 83.31 86 GLY A O 1
ATOM 695 N N . LEU A 1 87 ? 16.099 -0.052 -24.931 1.00 81.88 87 LEU A N 1
ATOM 696 C CA . LEU A 1 87 ? 15.232 -0.756 -24.007 1.00 81.88 87 LEU A CA 1
ATOM 697 C C . LEU A 1 87 ? 14.354 0.296 -23.349 1.00 81.88 87 LEU A C 1
ATOM 699 O O . LEU A 1 87 ? 14.852 1.271 -22.793 1.00 81.88 87 LEU A O 1
ATOM 703 N N . LYS A 1 88 ? 13.041 0.087 -23.387 1.00 65.56 88 LYS A N 1
ATOM 704 C CA . LYS A 1 88 ? 12.152 0.788 -22.472 1.00 65.56 88 LYS A CA 1
ATOM 705 C C . LYS A 1 88 ? 12.365 0.120 -21.118 1.00 65.56 88 LYS A C 1
ATOM 707 O O . LYS A 1 88 ? 11.914 -1.019 -20.970 1.00 65.56 88 LYS A O 1
ATOM 712 N N . PRO A 1 89 ? 13.085 0.735 -20.157 1.00 53.88 89 PRO A N 1
ATOM 713 C CA . PRO A 1 89 ? 12.980 0.236 -18.799 1.00 53.88 89 PRO A CA 1
ATOM 714 C C . PRO A 1 89 ? 11.489 0.201 -18.457 1.00 53.88 89 PRO A C 1
ATOM 716 O O . PRO A 1 89 ? 10.769 1.105 -18.902 1.00 53.88 89 PRO A O 1
ATOM 719 N N . PRO A 1 90 ? 10.996 -0.805 -17.711 1.00 47.88 90 PRO A N 1
ATOM 720 C CA . PRO A 1 90 ? 9.736 -0.609 -17.017 1.00 47.88 90 PRO A CA 1
ATOM 721 C C . PRO A 1 90 ? 9.886 0.735 -16.314 1.00 47.88 90 PRO A C 1
ATOM 723 O O . PRO A 1 90 ? 10.861 0.955 -15.588 1.00 47.88 90 PRO A O 1
ATOM 726 N N . VAL A 1 91 ? 9.038 1.686 -16.704 1.00 45.41 91 VAL A N 1
ATOM 727 C CA . VAL A 1 91 ? 9.086 3.045 -16.184 1.00 45.41 91 VAL A CA 1
ATOM 728 C C . VAL A 1 91 ? 9.146 2.901 -14.663 1.00 45.41 91 VAL A C 1
ATOM 730 O O . VAL A 1 91 ? 8.474 2.031 -14.110 1.00 45.41 91 VAL A O 1
ATOM 733 N N . ASP A 1 92 ? 9.911 3.747 -13.972 1.00 44.19 92 ASP A N 1
ATOM 734 C CA . ASP A 1 92 ? 9.786 3.948 -12.517 1.00 44.19 92 ASP A CA 1
ATOM 735 C C . ASP A 1 92 ? 8.369 4.499 -12.163 1.00 44.19 92 ASP A C 1
ATOM 737 O O . ASP A 1 92 ? 8.192 5.271 -11.228 1.00 44.19 92 ASP A O 1
ATOM 741 N N . THR A 1 93 ? 7.317 4.138 -12.905 1.00 41.34 93 THR A N 1
ATOM 742 C CA . THR A 1 93 ? 5.991 3.973 -12.340 1.00 41.34 93 THR A CA 1
ATOM 743 C C . THR A 1 93 ? 6.135 2.842 -11.328 1.00 41.34 93 THR A C 1
ATOM 745 O O . THR A 1 93 ? 6.425 1.718 -11.751 1.00 41.34 93 THR A O 1
ATOM 748 N N . PRO A 1 94 ? 5.985 3.080 -10.009 1.00 46.88 94 PRO A N 1
ATOM 749 C CA . PRO A 1 94 ? 5.726 1.966 -9.101 1.00 46.88 94 PRO A CA 1
ATOM 750 C C . PRO A 1 94 ? 4.649 1.127 -9.768 1.00 46.88 94 PRO A C 1
ATOM 752 O O . PRO A 1 94 ? 3.655 1.737 -10.149 1.00 46.88 94 PRO A O 1
ATOM 755 N N . ASN A 1 95 ? 4.917 -0.169 -10.002 1.00 56.69 95 ASN A N 1
ATOM 756 C CA . ASN A 1 95 ? 4.026 -1.128 -10.667 1.00 56.69 95 ASN A CA 1
ATOM 757 C C . ASN A 1 95 ? 2.589 -0.749 -10.317 1.00 56.69 95 ASN A C 1
ATOM 759 O O . ASN A 1 95 ? 2.156 -1.001 -9.187 1.0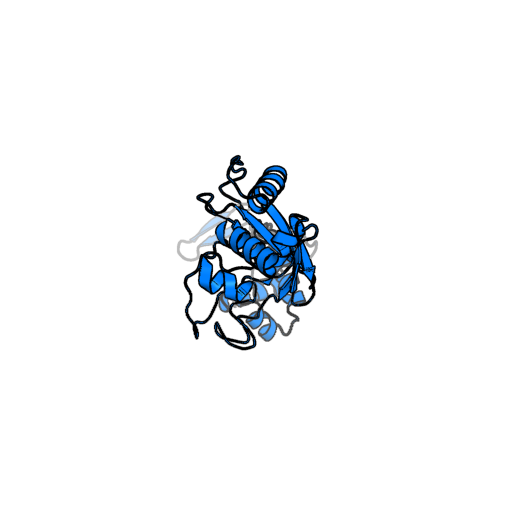0 56.69 95 ASN A O 1
ATOM 763 N N . LEU A 1 96 ? 1.938 0.022 -11.194 1.00 69.50 96 LEU A N 1
ATOM 764 C CA . LEU A 1 96 ? 0.693 0.657 -10.806 1.00 69.50 96 LEU A CA 1
ATOM 765 C C . LEU A 1 96 ? -0.266 -0.515 -10.690 1.00 69.50 96 LEU A C 1
ATOM 767 O O . LEU A 1 96 ? -0.339 -1.285 -11.650 1.00 69.50 96 LEU A O 1
ATOM 771 N N . PRO A 1 97 ? -0.910 -0.736 -9.533 1.00 80.69 97 PRO A N 1
ATOM 772 C CA . PRO A 1 97 ? -1.783 -1.883 -9.407 1.00 80.69 97 PRO A CA 1
ATOM 773 C C . PRO A 1 97 ? -2.808 -1.827 -10.530 1.00 80.69 97 PRO A C 1
ATOM 775 O O . PRO A 1 97 ? -3.406 -0.779 -10.773 1.00 80.69 97 PRO A O 1
ATOM 778 N N . GLU A 1 98 ? -2.984 -2.941 -11.225 1.00 83.06 98 GLU A N 1
ATOM 779 C CA . GLU A 1 98 ? -4.058 -3.108 -12.192 1.00 83.06 98 GLU A CA 1
ATOM 780 C C . GLU A 1 98 ? -5.173 -3.874 -11.485 1.00 83.06 98 GLU A C 1
ATOM 782 O O . GLU A 1 98 ? -5.140 -5.105 -11.443 1.00 83.06 98 GLU A O 1
ATOM 787 N N . PRO A 1 99 ? -6.125 -3.181 -10.835 1.00 87.00 99 PRO A N 1
ATOM 788 C CA . PRO A 1 99 ? -7.169 -3.875 -10.109 1.00 87.00 99 PRO A CA 1
ATOM 789 C C . PRO A 1 99 ? -8.102 -4.593 -11.079 1.00 87.00 99 PRO A C 1
ATOM 791 O O . PRO A 1 99 ? -8.556 -4.012 -12.070 1.00 87.00 99 PRO A O 1
ATOM 794 N N . ALA A 1 100 ? -8.409 -5.851 -10.757 1.00 87.38 100 ALA A N 1
ATOM 795 C CA . ALA A 1 100 ? -9.374 -6.662 -11.494 1.00 87.38 100 ALA A CA 1
ATOM 796 C C . ALA A 1 100 ? -10.789 -6.061 -11.428 1.00 87.38 100 ALA A C 1
ATOM 798 O O . ALA A 1 100 ? -11.552 -6.146 -12.388 1.00 87.38 100 ALA A O 1
ATOM 799 N N . ILE A 1 101 ? -11.116 -5.408 -10.308 1.00 88.88 101 ILE A N 1
ATOM 800 C CA . ILE A 1 101 ? -12.390 -4.731 -10.080 1.00 88.88 101 ILE A CA 1
ATOM 801 C C . ILE A 1 101 ? -12.177 -3.218 -10.123 1.00 88.88 101 ILE A C 1
ATOM 803 O O . ILE A 1 101 ? -11.365 -2.669 -9.379 1.00 88.88 101 ILE A O 1
ATOM 807 N N . ARG A 1 102 ? -12.934 -2.537 -10.987 1.00 93.62 102 ARG A N 1
ATOM 808 C CA . ARG A 1 102 ? -12.922 -1.069 -11.115 1.00 93.62 102 ARG A CA 1
ATOM 809 C C . ARG A 1 102 ? -14.042 -0.390 -10.340 1.00 93.62 102 ARG A C 1
ATOM 811 O O . ARG A 1 102 ? -13.895 0.757 -9.934 1.00 93.62 102 ARG A O 1
ATOM 818 N N . GLU A 1 103 ? -15.127 -1.115 -10.113 1.00 96.56 103 GLU A N 1
ATOM 819 C CA . GLU A 1 103 ? -16.309 -0.615 -9.435 1.00 96.56 103 GLU A CA 1
ATOM 820 C C . GLU A 1 103 ? -16.975 -1.747 -8.648 1.00 96.56 103 GLU A C 1
ATOM 822 O O . GLU A 1 103 ? -17.064 -2.873 -9.141 1.00 96.56 103 GLU A O 1
ATOM 827 N N . LEU A 1 104 ? -17.463 -1.453 -7.442 1.00 94.94 104 LEU A N 1
ATOM 828 C CA . LEU A 1 104 ? -18.357 -2.342 -6.698 1.00 94.94 104 LEU A CA 1
ATOM 829 C C . LEU A 1 104 ? -19.719 -1.682 -6.467 1.00 94.94 104 LEU A C 1
ATOM 831 O O . LEU A 1 104 ? -19.774 -0.481 -6.188 1.00 94.94 104 LEU A O 1
ATOM 835 N N . PRO A 1 105 ? -20.820 -2.455 -6.480 1.00 96.75 105 PRO A N 1
ATOM 836 C CA . PRO A 1 105 ? -22.122 -1.940 -6.085 1.00 96.75 105 PRO A CA 1
ATOM 837 C C . PRO A 1 105 ? -22.113 -1.483 -4.619 1.00 96.75 105 PRO A C 1
ATOM 839 O O . PRO A 1 105 ? -21.518 -2.118 -3.735 1.00 96.75 105 PRO A O 1
ATOM 842 N N . ILE A 1 106 ? -22.813 -0.377 -4.372 1.00 97.38 106 ILE A N 1
ATOM 843 C CA . ILE A 1 106 ? -23.063 0.163 -3.036 1.00 97.38 106 ILE A CA 1
ATOM 844 C C . ILE A 1 106 ? -24.469 -0.255 -2.626 1.00 97.38 106 ILE A C 1
ATOM 846 O O . ILE A 1 106 ? -25.451 0.137 -3.258 1.00 97.38 106 ILE A O 1
ATOM 850 N N . TYR A 1 107 ? -24.568 -1.059 -1.573 1.00 94.12 107 TYR A N 1
ATOM 851 C CA . TYR A 1 107 ? -25.848 -1.542 -1.080 1.00 94.12 107 TYR A CA 1
ATOM 852 C C . TYR A 1 107 ? -26.357 -0.661 0.057 1.00 94.12 107 TYR A C 1
ATOM 854 O O . TYR A 1 107 ? -25.590 -0.124 0.851 1.00 94.12 107 TYR A O 1
ATOM 862 N N . LYS A 1 108 ? -27.682 -0.553 0.187 1.00 92.88 108 LYS A N 1
ATOM 863 C CA . LYS A 1 108 ? -28.323 0.249 1.244 1.00 92.88 108 LYS A CA 1
ATOM 864 C C . LYS A 1 108 ? -27.963 -0.221 2.663 1.00 92.88 108 LYS A C 1
ATOM 866 O O . LYS A 1 108 ? -28.020 0.571 3.597 1.00 92.88 108 LYS A O 1
ATOM 871 N N . ASN A 1 109 ? -27.643 -1.503 2.824 1.00 94.88 109 ASN A N 1
ATOM 872 C CA . ASN A 1 109 ? -27.252 -2.118 4.092 1.00 94.88 109 ASN A CA 1
ATOM 873 C C . ASN A 1 109 ? -25.737 -2.086 4.357 1.00 94.88 109 ASN A C 1
ATOM 875 O O . ASN A 1 109 ? -25.330 -2.521 5.431 1.00 94.88 109 ASN A O 1
ATOM 879 N N . ASP A 1 110 ? -24.914 -1.589 3.427 1.00 96.19 110 ASP A N 1
ATOM 880 C CA . ASP A 1 110 ? -23.511 -1.293 3.728 1.00 96.19 110 ASP A CA 1
ATOM 881 C C . ASP A 1 110 ? -23.461 -0.239 4.847 1.00 96.19 110 ASP A C 1
ATOM 883 O O . ASP A 1 110 ? -24.290 0.675 4.889 1.00 96.19 110 ASP A O 1
ATOM 887 N N . SER A 1 111 ? -22.487 -0.317 5.751 1.00 97.44 111 SER A N 1
ATOM 888 C CA . SER A 1 111 ? -22.301 0.742 6.748 1.00 97.44 111 SER A CA 1
ATOM 889 C C . SER A 1 111 ? -21.855 2.051 6.081 1.00 97.44 111 SER A C 1
ATOM 891 O O . SER A 1 111 ? -21.327 2.055 4.966 1.00 97.44 111 SER A O 1
ATOM 893 N N . LEU A 1 112 ? -22.011 3.184 6.774 1.00 97.00 112 LEU A N 1
ATOM 894 C CA . LEU A 1 112 ? -21.631 4.497 6.236 1.00 97.00 112 LEU A CA 1
ATOM 895 C C . LEU A 1 112 ? -20.160 4.552 5.784 1.00 97.00 112 LEU A C 1
ATOM 897 O O . LEU A 1 112 ? -19.857 5.147 4.749 1.00 97.00 112 LEU A O 1
ATOM 901 N N . VAL A 1 113 ? -19.247 3.919 6.531 1.00 98.00 113 VAL A N 1
ATOM 902 C CA . VAL A 1 113 ? -17.823 3.886 6.169 1.00 98.00 113 VAL A CA 1
ATOM 903 C C . VAL A 1 113 ? -17.591 3.088 4.890 1.00 98.00 113 VAL A C 1
ATOM 905 O O . VAL A 1 113 ? -16.869 3.552 4.009 1.00 98.00 113 VAL A O 1
ATOM 908 N N . ILE A 1 114 ? -18.265 1.949 4.726 1.00 98.38 114 ILE A N 1
ATOM 909 C CA . ILE A 1 114 ? -18.153 1.122 3.521 1.00 98.38 114 ILE A CA 1
ATOM 910 C C . ILE A 1 114 ? -18.766 1.832 2.313 1.00 98.38 114 ILE A C 1
ATOM 912 O O . ILE A 1 114 ? -18.145 1.863 1.251 1.00 98.38 114 ILE A O 1
ATOM 916 N N . GLN A 1 115 ? -19.929 2.472 2.478 1.00 98.31 115 GLN A N 1
ATOM 917 C CA . GLN A 1 115 ? -20.552 3.277 1.423 1.00 98.31 115 GLN A CA 1
ATOM 918 C C . GLN A 1 115 ? -19.620 4.400 0.952 1.00 98.31 115 GLN A C 1
ATOM 920 O O . GLN A 1 115 ? -19.440 4.580 -0.253 1.00 98.31 115 GLN A O 1
ATOM 925 N N . LYS A 1 116 ? -18.978 5.127 1.880 1.00 98.19 116 LYS A N 1
ATOM 926 C CA . LYS A 1 116 ? -18.019 6.185 1.530 1.00 98.19 116 LYS A CA 1
ATOM 927 C C . LYS A 1 116 ? -16.781 5.646 0.821 1.00 98.19 116 LYS A C 1
ATOM 929 O O . LYS A 1 116 ? -16.404 6.205 -0.206 1.00 98.19 116 LYS A O 1
ATOM 934 N N . ILE A 1 117 ? -16.173 4.572 1.334 1.00 98.56 117 ILE A N 1
ATOM 935 C CA . ILE A 1 117 ? -15.004 3.947 0.700 1.00 98.56 117 ILE A CA 1
ATOM 936 C C . ILE A 1 117 ? -15.349 3.520 -0.727 1.00 98.56 117 ILE A C 1
ATOM 938 O O . ILE A 1 117 ? -14.634 3.883 -1.660 1.00 98.56 117 ILE A O 1
ATOM 942 N N . LYS A 1 118 ? -16.453 2.784 -0.909 1.00 98.56 118 LYS A N 1
ATOM 943 C CA . LYS A 1 118 ? -16.871 2.313 -2.231 1.00 98.56 118 LYS A CA 1
ATOM 944 C C . LYS A 1 118 ? -17.173 3.478 -3.171 1.00 98.56 118 LYS A C 1
ATOM 946 O O . LYS A 1 118 ? -16.683 3.478 -4.289 1.00 98.56 118 LYS A O 1
ATOM 951 N N . SER A 1 119 ? -17.913 4.488 -2.713 1.00 98.25 119 SER A N 1
ATOM 952 C CA . SER A 1 119 ? -18.267 5.659 -3.526 1.00 98.25 119 SER A CA 1
ATOM 953 C C . SER A 1 119 ? -17.025 6.387 -4.042 1.00 98.25 119 SER A C 1
ATOM 955 O O . SER A 1 119 ? -16.872 6.586 -5.247 1.00 98.25 119 SER A O 1
ATOM 957 N N . GLN A 1 120 ? -16.086 6.708 -3.150 1.00 98.50 120 GLN A N 1
ATOM 958 C CA . GLN A 1 120 ? -14.872 7.425 -3.532 1.00 98.50 120 GLN A CA 1
ATOM 959 C C . GLN A 1 120 ? -13.944 6.580 -4.415 1.00 98.50 120 GLN A C 1
ATOM 961 O O . GLN A 1 120 ? -13.331 7.112 -5.340 1.00 98.50 120 GLN A O 1
ATOM 966 N N . LEU A 1 121 ? -13.845 5.270 -4.166 1.00 98.00 121 LEU A N 1
ATOM 967 C CA . LEU A 1 121 ? -12.992 4.388 -4.962 1.00 98.00 121 LEU A CA 1
ATOM 968 C C . LEU A 1 121 ? -13.590 4.111 -6.353 1.00 98.00 121 LEU A C 1
ATOM 970 O O . LEU A 1 121 ? -12.849 4.144 -7.333 1.00 98.00 121 LEU A O 1
ATOM 974 N N . ASN A 1 122 ? -14.915 3.947 -6.461 1.00 98.06 122 ASN A N 1
ATOM 975 C CA . ASN A 1 122 ? -15.645 3.890 -7.734 1.00 98.06 122 ASN A CA 1
ATOM 976 C C . ASN A 1 122 ? -15.402 5.165 -8.562 1.00 98.06 122 ASN A C 1
ATOM 978 O O . ASN A 1 122 ? -15.035 5.085 -9.733 1.00 98.06 122 ASN A O 1
ATOM 982 N N . MET A 1 123 ? -15.518 6.350 -7.944 1.00 97.62 123 MET A N 1
ATOM 983 C CA . MET A 1 123 ? -15.223 7.636 -8.600 1.00 97.62 123 MET A CA 1
ATOM 984 C C . MET A 1 123 ? -13.767 7.747 -9.080 1.00 97.62 123 MET A C 1
ATOM 986 O O . MET A 1 123 ? -13.490 8.448 -10.051 1.00 97.62 123 MET A O 1
ATOM 990 N N . ALA A 1 124 ? -12.842 7.048 -8.420 1.00 96.19 124 ALA A N 1
ATOM 991 C CA . ALA A 1 124 ? -11.430 6.969 -8.787 1.00 96.19 124 ALA A CA 1
ATOM 992 C C . ALA A 1 124 ? -11.108 5.802 -9.745 1.00 96.19 124 ALA A C 1
ATOM 994 O O . ALA A 1 124 ? -9.940 5.459 -9.926 1.00 96.19 124 ALA A O 1
ATOM 995 N N . ASN A 1 125 ? -12.116 5.178 -10.368 1.00 95.25 125 ASN A N 1
ATOM 996 C CA . ASN A 1 125 ? -11.946 4.037 -11.274 1.00 95.25 125 ASN A CA 1
ATOM 997 C C . ASN A 1 125 ? -11.195 2.852 -10.620 1.00 95.25 125 ASN A C 1
ATOM 999 O O . ASN A 1 125 ? -10.310 2.232 -11.226 1.00 95.25 125 ASN A O 1
ATOM 1003 N N . GLY A 1 126 ? -11.525 2.575 -9.354 1.00 94.75 126 GLY A N 1
ATOM 1004 C CA . GLY A 1 126 ? -11.086 1.397 -8.603 1.00 94.75 126 GLY A CA 1
ATOM 1005 C C . GLY A 1 126 ? -9.688 1.481 -7.995 1.00 94.75 126 GLY A C 1
ATOM 1006 O O . GLY A 1 126 ? -9.240 0.508 -7.388 1.00 94.75 126 GLY A O 1
ATOM 1007 N N . LEU A 1 127 ? -8.985 2.607 -8.154 1.00 96.25 127 LEU A N 1
ATOM 1008 C CA . LEU A 1 127 ? -7.604 2.773 -7.709 1.00 96.25 127 LEU A CA 1
ATOM 1009 C C . LEU A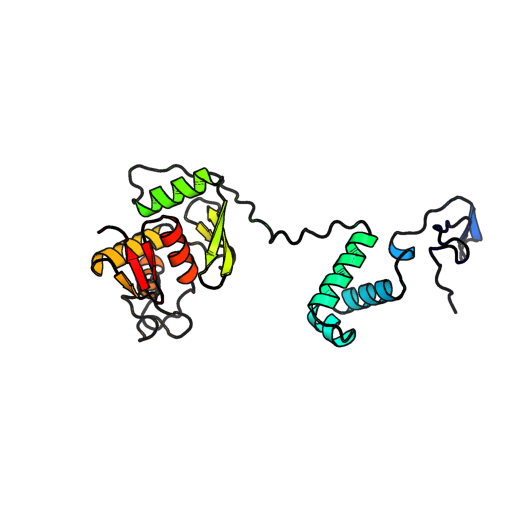 1 127 ? -7.349 4.202 -7.232 1.00 96.25 127 LEU A C 1
ATOM 1011 O O . LEU A 1 127 ? -7.517 5.155 -7.987 1.00 96.25 127 LEU A O 1
ATOM 1015 N N . VAL A 1 128 ? -6.846 4.359 -6.010 1.00 96.81 128 VAL A N 1
ATOM 1016 C CA . VAL A 1 128 ? -6.464 5.679 -5.489 1.00 96.81 128 VAL A CA 1
ATOM 1017 C C . VAL A 1 128 ? -5.101 5.633 -4.814 1.00 96.81 128 VAL A C 1
ATOM 1019 O O . VAL A 1 128 ? -4.733 4.644 -4.177 1.00 96.81 128 VAL A O 1
ATOM 1022 N N . LYS A 1 129 ? -4.341 6.719 -4.973 1.00 96.31 129 LYS A N 1
ATOM 1023 C CA . LYS A 1 129 ? -3.070 6.944 -4.287 1.00 96.31 129 LYS A CA 1
ATOM 1024 C C . LYS A 1 129 ? -3.317 7.704 -2.988 1.00 96.31 129 LYS A C 1
ATOM 1026 O O . LYS A 1 129 ? -3.900 8.784 -3.020 1.00 96.31 129 LYS A O 1
ATOM 1031 N N . LEU A 1 130 ? -2.828 7.169 -1.878 1.00 96.19 130 LEU A N 1
ATOM 1032 C CA . LEU A 1 130 ? -2.838 7.800 -0.563 1.00 96.19 130 LEU A CA 1
ATOM 1033 C C . LEU A 1 130 ? -1.406 8.070 -0.096 1.00 96.19 130 LEU A C 1
ATOM 1035 O O . LEU A 1 130 ? -0.470 7.371 -0.487 1.00 96.19 130 LEU A O 1
ATOM 1039 N N . THR A 1 131 ? -1.245 9.052 0.785 1.00 92.50 131 THR A N 1
ATOM 1040 C CA . THR A 1 131 ? 0.055 9.438 1.344 1.00 92.50 131 THR A CA 1
ATOM 1041 C C . THR A 1 131 ? -0.005 9.341 2.863 1.00 92.50 131 THR A C 1
ATOM 1043 O O . THR A 1 131 ? -0.864 9.938 3.505 1.00 92.50 131 THR A O 1
ATOM 1046 N N . LEU A 1 132 ? 0.908 8.575 3.463 1.00 91.94 132 LEU A N 1
ATOM 1047 C CA . LEU A 1 132 ? 1.051 8.520 4.918 1.00 91.94 132 LEU A CA 1
ATOM 1048 C C . LEU A 1 132 ? 1.626 9.843 5.459 1.00 91.94 132 LEU A C 1
ATOM 1050 O O . LEU A 1 132 ? 2.409 10.482 4.757 1.00 91.94 132 LEU A O 1
ATOM 1054 N N . PRO A 1 133 ? 1.408 10.195 6.743 1.00 84.31 133 PRO A N 1
ATOM 1055 C CA . PRO A 1 133 ? 1.937 11.432 7.341 1.00 84.31 133 PRO A CA 1
ATOM 1056 C C . PRO A 1 133 ? 3.460 11.630 7.225 1.00 84.31 133 PRO A C 1
ATOM 1058 O O . PRO A 1 133 ? 3.955 12.745 7.326 1.00 84.31 133 PRO A O 1
ATOM 1061 N N . LYS A 1 134 ? 4.224 10.549 7.010 1.00 82.50 134 LYS A N 1
ATOM 1062 C CA . LYS A 1 134 ? 5.682 10.577 6.786 1.00 82.50 134 LYS A CA 1
ATOM 1063 C C . LYS A 1 134 ? 6.086 10.753 5.308 1.00 82.50 134 LYS A C 1
ATOM 1065 O O . LYS A 1 134 ? 7.251 10.552 4.981 1.00 82.50 134 LYS A O 1
ATOM 1070 N N . GLY A 1 135 ? 5.142 11.067 4.419 1.00 85.19 135 GLY A N 1
ATOM 1071 C CA . GLY A 1 135 ? 5.376 11.290 2.986 1.00 85.19 135 GLY A CA 1
ATOM 1072 C C . GLY A 1 135 ? 5.536 10.017 2.150 1.00 85.19 135 GLY A C 1
ATOM 1073 O O . GLY A 1 135 ? 6.034 10.075 1.032 1.00 85.19 135 GLY A O 1
ATOM 1074 N N . THR A 1 136 ? 5.172 8.850 2.688 1.00 89.25 136 THR A N 1
ATOM 1075 C CA . THR A 1 136 ? 5.217 7.587 1.936 1.00 89.25 136 THR A CA 1
ATOM 1076 C C . THR A 1 136 ? 3.899 7.368 1.204 1.00 89.25 136 THR A C 1
ATOM 1078 O O . THR A 1 136 ? 2.862 7.218 1.851 1.00 89.25 136 THR A O 1
ATOM 1081 N N . ASP A 1 137 ? 3.962 7.311 -0.124 1.00 92.38 137 ASP A N 1
ATOM 1082 C CA . ASP A 1 137 ? 2.815 7.017 -0.984 1.00 92.38 137 ASP A CA 1
ATOM 1083 C C . ASP A 1 137 ? 2.529 5.510 -1.048 1.00 92.38 137 ASP A C 1
ATOM 1085 O O . ASP A 1 137 ? 3.440 4.677 -1.044 1.00 92.38 137 ASP A O 1
ATOM 1089 N N . PHE A 1 138 ? 1.251 5.158 -1.145 1.00 94.69 138 PHE A N 1
ATOM 1090 C CA . PHE A 1 138 ? 0.778 3.808 -1.430 1.00 94.69 138 PHE A CA 1
ATOM 1091 C C . PHE A 1 138 ? -0.554 3.866 -2.177 1.00 94.69 138 PHE A C 1
ATOM 1093 O O . PHE A 1 138 ? -1.225 4.894 -2.185 1.00 94.69 138 PHE A O 1
ATOM 1100 N N . TYR A 1 139 ? -0.941 2.766 -2.810 1.00 95.88 139 TYR A N 1
ATOM 1101 C CA . TYR A 1 139 ? -2.219 2.662 -3.501 1.00 95.88 139 TYR A CA 1
ATOM 1102 C C . TYR A 1 139 ? -3.150 1.730 -2.748 1.00 95.88 139 TYR A C 1
ATOM 1104 O O . TYR A 1 139 ? -2.693 0.729 -2.190 1.00 95.88 139 TYR A O 1
ATOM 1112 N N . ILE A 1 140 ? -4.441 2.042 -2.783 1.00 97.56 140 ILE A N 1
ATOM 1113 C CA . ILE A 1 140 ? -5.507 1.118 -2.399 1.00 97.56 140 ILE A CA 1
ATOM 1114 C C . ILE A 1 140 ? -6.382 0.819 -3.608 1.00 97.56 140 ILE A C 1
ATOM 1116 O O . ILE A 1 140 ? -6.560 1.668 -4.485 1.00 97.56 140 ILE A O 1
ATOM 1120 N N . TYR A 1 141 ? -6.915 -0.391 -3.639 1.00 96.88 141 TYR A N 1
ATOM 1121 C CA . TYR A 1 141 ? -7.790 -0.870 -4.696 1.00 96.88 141 TYR A CA 1
ATOM 1122 C C . TYR A 1 141 ? -8.662 -2.015 -4.186 1.00 96.88 141 TYR A C 1
ATOM 1124 O O . TYR A 1 141 ? -8.397 -2.571 -3.116 1.00 96.88 141 TYR A O 1
ATOM 1132 N N . TYR A 1 142 ? -9.705 -2.359 -4.938 1.00 96.62 142 TYR A N 1
ATOM 1133 C CA . TYR A 1 142 ? -10.564 -3.488 -4.601 1.00 96.62 142 TYR A CA 1
ATOM 1134 C C . TYR A 1 142 ? -9.800 -4.808 -4.627 1.00 96.62 142 TYR A C 1
ATOM 1136 O O . TYR A 1 142 ? -9.004 -5.076 -5.527 1.00 96.62 142 TYR A O 1
ATOM 1144 N N . GLU A 1 143 ? -10.080 -5.643 -3.635 1.00 93.31 143 GLU A N 1
ATOM 1145 C CA . GLU A 1 143 ? -9.693 -7.049 -3.658 1.00 93.31 143 GLU A CA 1
ATOM 1146 C C . GLU A 1 143 ? -10.427 -7.788 -4.797 1.00 93.31 143 GLU A C 1
ATOM 1148 O O . GLU A 1 143 ? -11.522 -7.384 -5.190 1.00 93.31 143 GLU A O 1
ATOM 1153 N N . GLU A 1 144 ? -9.821 -8.838 -5.361 1.00 86.75 144 GLU A N 1
ATOM 1154 C CA . GLU A 1 144 ? -10.260 -9.468 -6.620 1.00 86.75 144 GLU A CA 1
ATOM 1155 C C . GLU A 1 144 ? -11.662 -10.101 -6.577 1.00 86.75 144 GLU A C 1
ATOM 1157 O O . GLU A 1 144 ? -12.304 -10.211 -7.620 1.00 86.75 144 GLU A O 1
ATOM 1162 N N . TYR A 1 145 ? -12.167 -10.449 -5.391 1.00 86.31 145 TYR A N 1
ATOM 1163 C CA . TYR A 1 145 ? -13.528 -10.953 -5.180 1.00 86.31 145 TYR A CA 1
ATOM 1164 C C . TYR A 1 145 ? -14.454 -9.920 -4.515 1.00 86.31 145 TYR A C 1
ATOM 1166 O O . TYR A 1 145 ? -15.594 -10.235 -4.174 1.00 86.31 145 TYR A O 1
ATOM 1174 N N . GLY A 1 146 ? -13.989 -8.685 -4.311 1.00 88.94 146 GLY A N 1
ATOM 1175 C CA . GLY A 1 146 ? -14.775 -7.604 -3.718 1.00 88.94 146 GLY A CA 1
ATOM 1176 C C . GLY A 1 146 ? -15.013 -7.734 -2.209 1.00 88.94 146 GLY A C 1
ATOM 1177 O O . GLY A 1 146 ? -15.898 -7.067 -1.666 1.00 88.94 146 GLY A O 1
ATOM 1178 N N . ASN A 1 147 ? -14.223 -8.551 -1.504 1.00 91.19 147 ASN A N 1
ATOM 1179 C CA . ASN A 1 147 ? -14.386 -8.791 -0.061 1.00 91.19 147 ASN A CA 1
ATOM 1180 C C . ASN A 1 147 ? -13.747 -7.713 0.833 1.00 91.19 147 ASN A C 1
ATOM 1182 O O . ASN A 1 147 ? -13.789 -7.807 2.066 1.00 91.19 147 ASN A O 1
ATOM 1186 N N . GLY A 1 148 ? -13.121 -6.706 0.227 1.00 95.94 148 GLY A N 1
ATOM 1187 C CA . GLY A 1 148 ? -12.394 -5.663 0.931 1.00 95.94 148 GLY A CA 1
ATOM 1188 C C . GLY A 1 148 ? -11.462 -4.892 0.008 1.00 95.94 148 GLY A C 1
ATOM 1189 O O . GLY A 1 148 ? -11.729 -4.727 -1.186 1.00 95.94 148 GLY A O 1
ATOM 1190 N N . LEU A 1 149 ? -10.348 -4.443 0.580 1.00 97.44 149 LEU A N 1
ATOM 1191 C CA . LEU A 1 149 ? -9.317 -3.685 -0.120 1.00 97.44 149 LEU A CA 1
ATOM 1192 C C . LEU A 1 149 ? -7.953 -4.368 -0.044 1.00 97.44 149 LEU A C 1
ATOM 1194 O O . LEU A 1 149 ? -7.587 -4.962 0.972 1.00 97.44 149 LEU A O 1
ATOM 1198 N N . CYS A 1 150 ? -7.160 -4.160 -1.084 1.00 95.50 150 CYS A N 1
ATOM 1199 C CA . CYS A 1 150 ? -5.723 -4.378 -1.083 1.00 95.50 150 CYS A CA 1
ATOM 1200 C C . CYS A 1 150 ? -5.002 -3.034 -0.925 1.00 95.50 150 CYS A C 1
ATOM 1202 O O . CYS A 1 150 ? -5.510 -1.990 -1.337 1.00 95.50 150 CYS A O 1
ATOM 1204 N N . ALA A 1 151 ? -3.800 -3.053 -0.345 1.00 95.62 151 ALA A N 1
ATOM 1205 C CA . ALA A 1 151 ? -2.965 -1.864 -0.202 1.00 95.62 151 ALA A CA 1
ATOM 1206 C C . ALA A 1 151 ? -1.496 -2.185 -0.495 1.00 95.62 151 ALA A C 1
ATOM 1208 O O . ALA A 1 151 ? -0.943 -3.132 0.059 1.00 95.62 151 ALA A O 1
ATOM 1209 N N . THR A 1 152 ? -0.831 -1.384 -1.330 1.00 93.31 152 THR A N 1
ATOM 1210 C CA . THR A 1 152 ? 0.542 -1.684 -1.790 1.00 93.31 152 THR A CA 1
ATOM 1211 C C . THR A 1 152 ? 1.616 -1.531 -0.712 1.00 93.31 152 THR A C 1
ATOM 1213 O O . THR A 1 152 ? 2.756 -1.933 -0.923 1.00 93.31 152 THR A O 1
ATOM 1216 N N . ASN A 1 153 ? 1.284 -0.930 0.434 1.00 92.06 153 ASN A N 1
ATOM 1217 C CA . ASN A 1 153 ? 2.169 -0.856 1.598 1.00 92.06 153 ASN A CA 1
ATOM 1218 C C . ASN A 1 153 ? 2.002 -2.040 2.567 1.00 92.06 153 ASN A C 1
ATOM 1220 O O . ASN A 1 153 ? 2.673 -2.078 3.600 1.00 92.06 153 ASN A O 1
ATOM 1224 N N . LEU A 1 154 ? 1.123 -2.990 2.245 1.00 91.12 154 LEU A N 1
ATOM 1225 C CA . LEU A 1 154 ? 0.945 -4.253 2.951 1.00 91.12 154 LEU A CA 1
ATOM 1226 C C . LEU A 1 154 ? 1.461 -5.416 2.080 1.00 91.12 154 LEU A C 1
ATOM 1228 O O . LEU A 1 154 ? 1.612 -5.259 0.867 1.00 91.12 154 LEU A O 1
ATOM 1232 N N . PRO A 1 155 ? 1.754 -6.591 2.668 1.00 86.12 155 PRO A N 1
ATOM 1233 C CA . PRO A 1 155 ? 2.059 -7.795 1.894 1.00 86.12 155 PRO A CA 1
ATOM 1234 C C . PRO A 1 155 ? 0.950 -8.114 0.878 1.00 86.12 155 PRO A C 1
ATOM 1236 O O . PRO A 1 155 ? -0.224 -7.926 1.178 1.00 86.12 155 PRO A O 1
ATOM 1239 N N . SER A 1 156 ? 1.300 -8.640 -0.299 1.00 76.12 156 SER A N 1
ATOM 1240 C CA . SER A 1 156 ? 0.346 -8.885 -1.399 1.00 76.12 156 SER A CA 1
ATOM 1241 C C . SER A 1 156 ? -0.776 -9.872 -1.061 1.00 76.12 156 SER A C 1
ATOM 1243 O O . SER A 1 156 ? -1.851 -9.799 -1.636 1.00 76.12 156 SER A O 1
ATOM 1245 N N . ASN A 1 157 ? -0.560 -10.765 -0.095 1.00 77.00 157 ASN A N 1
ATOM 1246 C CA . ASN A 1 157 ? -1.571 -11.683 0.437 1.00 77.00 157 ASN A CA 1
ATOM 1247 C C . ASN A 1 157 ? -2.394 -11.069 1.591 1.00 77.00 157 ASN A C 1
ATOM 1249 O O . ASN A 1 157 ? -2.943 -11.793 2.433 1.00 77.00 157 ASN A O 1
ATOM 1253 N N . ARG A 1 158 ? -2.396 -9.737 1.727 1.00 86.75 158 ARG A N 1
ATOM 1254 C CA . ARG A 1 158 ? -3.116 -9.028 2.782 1.00 86.75 158 ARG A CA 1
ATOM 1255 C C . ARG A 1 158 ? -4.340 -8.317 2.239 1.00 86.75 158 ARG A C 1
ATOM 1257 O O . ARG A 1 158 ? -4.235 -7.345 1.501 1.00 86.75 158 ARG A O 1
ATOM 1264 N N . ILE A 1 159 ? -5.483 -8.789 2.722 1.00 90.69 159 ILE A N 1
ATOM 1265 C CA . ILE A 1 159 ? -6.795 -8.222 2.462 1.00 90.69 159 ILE A CA 1
ATOM 1266 C C . ILE A 1 159 ? -7.220 -7.447 3.706 1.00 90.69 159 ILE A C 1
ATOM 1268 O O . ILE A 1 159 ? -7.166 -7.963 4.823 1.00 90.69 159 ILE A O 1
ATOM 1272 N N . LEU A 1 160 ? -7.641 -6.203 3.512 1.00 96.00 160 LEU A N 1
ATOM 1273 C CA . LEU A 1 160 ? -8.380 -5.437 4.504 1.00 96.00 160 LEU A CA 1
ATOM 1274 C C . LEU A 1 160 ? -9.865 -5.711 4.278 1.00 96.00 160 LEU A C 1
ATOM 1276 O O . LEU A 1 160 ? -10.503 -5.030 3.475 1.00 96.00 160 LEU A O 1
ATOM 1280 N N . HIS A 1 161 ? -10.395 -6.740 4.944 1.00 95.25 161 HIS A N 1
ATOM 1281 C CA . HIS A 1 161 ? -11.823 -7.060 4.883 1.00 95.25 161 HIS A CA 1
ATOM 1282 C C . HIS A 1 161 ? -12.672 -5.856 5.298 1.00 95.25 161 HIS A C 1
ATOM 1284 O O . HIS A 1 161 ? -12.254 -5.070 6.148 1.00 95.25 161 HIS A O 1
ATOM 1290 N N . TRP A 1 162 ? -13.886 -5.737 4.755 1.00 97.12 162 TRP A N 1
ATOM 1291 C CA . TRP A 1 162 ? -14.812 -4.655 5.121 1.00 97.12 162 TRP A CA 1
ATOM 1292 C C . TRP A 1 162 ? -15.020 -4.532 6.639 1.00 97.12 162 TRP A C 1
ATOM 1294 O O . TRP A 1 162 ? -15.000 -3.426 7.180 1.00 97.12 162 TRP A O 1
ATOM 1304 N N . SER A 1 163 ? -15.056 -5.670 7.339 1.00 95.81 163 SER A N 1
ATOM 1305 C CA . SER A 1 163 ? -15.154 -5.735 8.799 1.00 95.81 163 SER A CA 1
ATOM 1306 C C . SER A 1 163 ? -14.045 -4.975 9.531 1.00 95.81 163 SER A C 1
ATOM 1308 O O . SER A 1 163 ? -14.291 -4.471 10.619 1.00 95.81 163 SER A O 1
ATOM 1310 N N . VAL A 1 164 ? -12.847 -4.816 8.956 1.00 97.50 164 VAL A N 1
ATOM 1311 C CA . VAL A 1 164 ? -11.770 -4.005 9.552 1.00 97.50 164 VAL A CA 1
ATOM 1312 C C . VAL A 1 164 ? -12.243 -2.567 9.784 1.00 97.50 164 VAL A C 1
ATOM 1314 O O . VAL A 1 164 ? -11.993 -1.992 10.846 1.00 97.50 164 VAL A O 1
ATOM 1317 N N . PHE A 1 165 ? -12.953 -1.987 8.815 1.00 98.31 165 PHE A N 1
ATOM 1318 C CA . PHE A 1 165 ? -13.448 -0.614 8.897 1.00 98.31 165 PHE A CA 1
ATOM 1319 C C . PHE A 1 165 ? -14.664 -0.516 9.817 1.00 98.31 165 PHE A C 1
ATOM 1321 O O . PHE A 1 165 ? -14.684 0.353 10.688 1.00 98.31 165 PHE A O 1
ATOM 1328 N N . ASP A 1 166 ? -15.614 -1.448 9.710 1.00 97.81 166 ASP A N 1
ATOM 1329 C CA . ASP A 1 166 ? -16.788 -1.495 10.593 1.00 97.81 166 ASP A CA 1
ATOM 1330 C C . ASP A 1 166 ? -16.398 -1.642 12.068 1.00 97.81 166 ASP A C 1
ATOM 1332 O O . ASP A 1 166 ? -16.885 -0.902 12.926 1.00 97.81 166 ASP A O 1
ATOM 1336 N N . GLN A 1 167 ? -15.467 -2.551 12.372 1.00 97.81 167 GLN A N 1
ATOM 1337 C CA . GLN A 1 167 ? -14.966 -2.759 13.731 1.00 97.81 167 GLN A CA 1
ATOM 1338 C C . GLN A 1 167 ? -14.181 -1.544 14.237 1.00 97.81 167 GLN A C 1
ATOM 1340 O O . GLN A 1 167 ? -14.251 -1.222 15.422 1.00 97.81 167 GLN A O 1
ATOM 1345 N N . THR A 1 168 ? -13.482 -0.820 13.354 1.00 98.12 168 THR A N 1
ATOM 1346 C CA . THR A 1 168 ? -12.810 0.427 13.747 1.00 98.12 168 THR A CA 1
ATOM 1347 C C . THR A 1 168 ? -13.819 1.503 14.138 1.00 98.12 168 THR A C 1
ATOM 1349 O O . THR A 1 168 ? -13.685 2.093 15.207 1.00 98.12 168 THR A O 1
ATOM 1352 N N . ILE A 1 169 ? -14.850 1.741 13.318 1.00 98.06 169 ILE A N 1
ATOM 1353 C CA . ILE A 1 169 ? -15.902 2.720 13.633 1.00 98.06 169 ILE A CA 1
ATOM 1354 C C . ILE A 1 169 ? -16.647 2.322 14.913 1.00 98.06 169 ILE A C 1
ATOM 1356 O O . ILE A 1 169 ? -16.860 3.170 15.777 1.00 98.06 169 ILE A O 1
ATOM 1360 N N . THR A 1 170 ? -16.955 1.032 15.078 1.00 97.81 170 THR A N 1
ATOM 1361 C CA . THR A 1 170 ? -17.597 0.486 16.286 1.00 97.81 170 THR A CA 1
ATOM 1362 C C . THR A 1 170 ? -16.779 0.790 17.542 1.00 97.81 170 THR A C 1
ATOM 1364 O O . THR A 1 170 ? -17.319 1.316 18.515 1.00 97.81 170 THR A O 1
ATOM 1367 N N . LEU A 1 171 ? -15.467 0.525 17.523 1.00 98.12 171 LEU A N 1
ATOM 1368 C CA . LEU A 1 171 ? -14.588 0.857 18.645 1.00 98.12 171 LEU A CA 1
ATOM 1369 C C . LEU A 1 171 ? -14.569 2.362 18.924 1.00 98.12 171 LEU A C 1
ATOM 1371 O O . LEU A 1 171 ? -14.632 2.772 20.082 1.00 98.12 171 LEU A O 1
ATOM 1375 N N . LEU A 1 172 ? -14.456 3.194 17.885 1.00 98.06 172 LEU A N 1
ATOM 1376 C CA . LEU A 1 172 ? -14.418 4.645 18.059 1.00 98.06 172 LEU A CA 1
ATOM 1377 C C . LEU A 1 172 ? -15.703 5.147 18.723 1.00 98.06 172 LEU A C 1
ATOM 1379 O O . LEU A 1 172 ? -15.620 5.906 19.683 1.00 98.06 172 LEU A O 1
ATOM 1383 N N . GLN A 1 173 ? -16.871 4.666 18.294 1.00 96.81 173 GLN A N 1
ATOM 1384 C CA . GLN A 1 173 ? -18.158 4.987 18.918 1.00 96.81 173 GLN A CA 1
ATOM 1385 C C . GLN A 1 173 ? -18.217 4.531 20.384 1.00 96.81 173 GLN A C 1
ATOM 1387 O O . GLN A 1 173 ? -18.619 5.306 21.250 1.00 96.81 173 GLN A O 1
ATOM 1392 N N . GLN A 1 174 ? -17.737 3.321 20.693 1.00 96.88 174 GLN A N 1
ATOM 1393 C CA . GLN A 1 174 ? -17.646 2.815 22.073 1.00 96.88 174 GLN A CA 1
ATOM 1394 C C . GLN A 1 174 ? -16.721 3.659 22.962 1.00 96.88 174 GLN A C 1
ATOM 1396 O O . GLN A 1 174 ? -16.891 3.690 24.180 1.00 96.88 174 GLN A O 1
ATOM 1401 N N . LYS A 1 175 ? -15.743 4.348 22.366 1.00 96.69 175 LYS A N 1
ATOM 1402 C CA . LYS A 1 175 ? -14.752 5.174 23.067 1.00 96.69 175 LYS A CA 1
ATOM 1403 C C . LYS A 1 175 ? -15.015 6.673 22.926 1.00 96.69 175 LYS A C 1
ATOM 1405 O O . LYS A 1 175 ? -14.075 7.465 22.943 1.00 96.69 175 LYS A O 1
ATOM 1410 N N . ASN A 1 176 ? -16.287 7.063 22.819 1.00 95.25 176 ASN A N 1
ATOM 1411 C CA . ASN A 1 176 ? -16.720 8.462 22.713 1.00 95.25 176 ASN A CA 1
ATOM 1412 C C . ASN A 1 176 ? -16.000 9.218 21.588 1.00 95.25 176 ASN A C 1
ATOM 1414 O O . ASN A 1 176 ? -15.555 10.348 21.767 1.00 95.25 176 ASN A O 1
ATOM 1418 N N . GLY A 1 177 ? -15.824 8.553 20.450 1.00 96.44 177 GLY A N 1
ATOM 1419 C CA . GLY A 1 177 ? -15.277 9.153 19.247 1.00 96.44 177 GLY A CA 1
ATOM 1420 C C . GLY A 1 177 ? -13.790 8.949 19.012 1.00 96.44 177 GLY A C 1
ATOM 1421 O O . GLY A 1 177 ? -13.356 9.161 17.884 1.00 96.44 177 GLY A O 1
ATOM 1422 N N . ARG A 1 178 ? -12.999 8.517 20.005 1.00 97.75 178 ARG A N 1
ATOM 1423 C CA . ARG A 1 178 ? -11.530 8.490 19.895 1.00 97.75 178 ARG A CA 1
ATOM 1424 C C . ARG A 1 178 ? -10.903 7.235 20.500 1.00 97.75 178 ARG A C 1
ATOM 1426 O O . ARG A 1 178 ? -11.168 6.868 21.640 1.00 97.75 178 ARG A O 1
ATOM 1433 N N . ALA A 1 179 ? -9.969 6.621 19.776 1.00 98.12 179 ALA A N 1
ATOM 1434 C CA . ALA A 1 179 ? -9.203 5.470 20.252 1.00 98.12 179 ALA A CA 1
ATOM 1435 C C . ALA A 1 179 ? -7.722 5.566 19.865 1.00 98.12 179 ALA A C 1
ATOM 1437 O O . ALA A 1 179 ? -7.365 6.111 18.819 1.00 98.12 179 ALA A O 1
ATOM 1438 N N . ILE A 1 180 ? -6.841 5.007 20.700 1.00 97.75 180 ILE A N 1
ATOM 1439 C CA . ILE A 1 180 ? -5.419 4.895 20.363 1.00 97.75 180 ILE A CA 1
ATOM 1440 C C . ILE A 1 180 ? -5.218 3.877 19.236 1.00 97.75 180 ILE A C 1
ATOM 1442 O O . ILE A 1 180 ? -5.950 2.898 19.122 1.00 97.75 180 ILE A O 1
ATOM 1446 N N . LYS A 1 181 ? -4.185 4.078 18.423 1.00 97.25 181 LYS A N 1
ATOM 1447 C CA . LYS A 1 181 ? -3.864 3.216 17.279 1.00 97.25 181 LYS A CA 1
ATOM 1448 C C . LYS A 1 181 ? -3.433 1.802 17.685 1.00 97.25 181 LYS A C 1
ATOM 1450 O O . LYS A 1 181 ? -3.862 0.839 17.059 1.00 97.25 181 LYS A O 1
ATOM 1455 N N . GLY A 1 182 ? -2.635 1.684 18.747 1.00 95.12 182 GLY A N 1
ATOM 1456 C CA . GLY A 1 182 ? -1.924 0.445 19.081 1.00 95.12 182 GLY A CA 1
ATOM 1457 C C . GLY A 1 182 ? -0.656 0.267 18.238 1.00 95.12 182 GLY A C 1
ATOM 1458 O O . GLY A 1 182 ? -0.437 0.990 17.261 1.00 95.12 182 GLY A O 1
ATOM 1459 N N . ASN A 1 183 ? 0.226 -0.636 18.668 1.00 93.94 183 ASN A N 1
ATOM 1460 C CA . ASN A 1 183 ? 1.508 -0.879 18.019 1.00 93.94 183 ASN A CA 1
ATOM 1461 C C . ASN A 1 183 ? 1.913 -2.360 18.044 1.00 93.94 183 ASN A C 1
ATOM 1463 O O . ASN A 1 183 ? 2.692 -2.802 18.896 1.00 93.94 183 ASN A O 1
ATOM 1467 N N . ALA A 1 184 ? 1.471 -3.109 17.035 1.00 91.19 184 ALA A N 1
ATOM 1468 C CA . ALA A 1 184 ? 1.812 -4.520 16.866 1.00 91.19 184 ALA A CA 1
ATOM 1469 C C . ALA A 1 184 ? 3.303 -4.793 16.595 1.00 91.19 184 ALA A C 1
ATOM 1471 O O . ALA A 1 184 ? 3.736 -5.941 16.644 1.00 91.19 184 ALA A O 1
ATOM 1472 N N . MET A 1 185 ? 4.123 -3.766 16.325 1.00 90.69 185 MET A N 1
ATOM 1473 C CA . MET A 1 185 ? 5.579 -3.949 16.239 1.00 90.69 185 MET A CA 1
ATOM 1474 C C . MET A 1 185 ? 6.251 -4.032 17.606 1.00 90.69 185 MET A C 1
ATOM 1476 O O . MET A 1 185 ? 7.321 -4.626 17.715 1.00 90.69 185 MET A O 1
ATOM 1480 N N . LYS A 1 186 ? 5.682 -3.371 18.618 1.00 90.94 186 LYS A N 1
ATOM 1481 C CA . LYS A 1 186 ? 6.292 -3.255 19.947 1.00 90.94 186 LYS A CA 1
ATOM 1482 C C . LYS A 1 186 ? 5.738 -4.258 20.951 1.00 90.94 186 LYS A C 1
ATOM 1484 O O . LYS A 1 186 ? 6.380 -4.500 21.966 1.00 90.94 186 LYS A O 1
ATOM 1489 N N . GLY A 1 187 ? 4.589 -4.867 20.666 1.00 91.00 187 GLY A N 1
ATOM 1490 C CA . GLY A 1 187 ? 3.950 -5.788 21.591 1.00 91.00 187 GLY A CA 1
ATOM 1491 C C . GLY A 1 187 ? 3.020 -6.797 20.935 1.00 91.00 187 GLY A C 1
ATOM 1492 O O . GLY A 1 187 ? 2.644 -6.686 19.770 1.00 91.00 187 GLY A O 1
ATOM 1493 N N . LYS A 1 188 ? 2.667 -7.799 21.737 1.00 96.56 188 LYS A N 1
ATOM 1494 C CA . LYS A 1 188 ? 1.648 -8.809 21.444 1.00 96.56 188 LYS A CA 1
ATOM 1495 C C . LYS A 1 188 ? 0.286 -8.336 21.944 1.00 96.56 188 LYS A C 1
ATOM 1497 O O . LYS A 1 188 ? 0.220 -7.478 22.823 1.00 96.56 188 LYS A O 1
ATOM 1502 N N . LEU A 1 189 ? -0.788 -8.922 21.425 1.00 97.31 189 LEU A N 1
ATOM 1503 C CA . LEU A 1 189 ? -2.146 -8.539 21.794 1.00 97.31 189 LEU A CA 1
ATOM 1504 C C . LEU A 1 189 ? -2.371 -8.628 23.308 1.00 97.31 189 LEU A C 1
ATOM 1506 O O . LEU A 1 189 ? -2.066 -9.642 23.941 1.00 97.31 189 LEU A O 1
ATOM 1510 N N . GLY A 1 190 ? -2.909 -7.555 23.882 1.00 95.44 190 GLY A N 1
ATOM 1511 C CA . GLY A 1 190 ? -3.140 -7.410 25.315 1.00 95.44 190 GLY A CA 1
ATOM 1512 C C . GLY A 1 190 ? -1.932 -6.912 26.113 1.00 95.44 190 GLY A C 1
ATOM 1513 O O . GLY A 1 190 ? -1.998 -6.928 27.342 1.00 95.44 190 GLY A O 1
ATOM 1514 N N . SER A 1 191 ? -0.840 -6.493 25.461 1.00 96.56 191 SER A N 1
ATOM 1515 C CA . SER A 1 191 ? 0.251 -5.755 26.112 1.00 96.56 191 SER A CA 1
ATOM 1516 C C . SER A 1 191 ? -0.055 -4.254 26.211 1.00 96.56 191 SER A C 1
ATOM 1518 O O . SER A 1 191 ? -1.008 -3.764 25.609 1.00 96.56 191 SER A O 1
ATOM 1520 N N . ASN A 1 192 ? 0.795 -3.504 26.921 1.00 95.94 192 ASN A N 1
ATOM 1521 C CA . ASN A 1 192 ? 0.690 -2.041 27.009 1.00 95.94 192 ASN A CA 1
ATOM 1522 C C . ASN A 1 192 ? 0.827 -1.345 25.641 1.00 95.94 192 ASN A C 1
ATOM 1524 O O . ASN A 1 192 ? 0.222 -0.300 25.423 1.00 95.94 192 ASN A O 1
ATOM 1528 N N . ASP A 1 193 ? 1.609 -1.916 24.720 1.00 95.00 193 ASP A N 1
ATOM 1529 C CA . ASP A 1 193 ? 1.800 -1.373 23.369 1.00 95.00 193 ASP A CA 1
ATOM 1530 C C . ASP A 1 193 ? 0.662 -1.744 22.404 1.00 95.00 193 ASP A C 1
ATOM 1532 O O . ASP A 1 193 ? 0.423 -1.024 21.434 1.00 95.00 193 ASP A O 1
ATOM 1536 N N . LEU A 1 194 ? -0.041 -2.856 22.648 1.00 96.81 194 LEU A N 1
ATOM 1537 C CA . LEU A 1 194 ? -1.149 -3.328 21.813 1.00 96.81 194 LEU A CA 1
ATOM 1538 C C . LEU A 1 194 ? -2.329 -3.815 22.675 1.00 96.81 194 LEU A C 1
ATOM 1540 O O . LEU A 1 194 ? -2.623 -5.016 22.713 1.00 96.81 194 LEU A O 1
ATOM 1544 N N . PRO A 1 195 ? -3.017 -2.909 23.388 1.00 97.06 195 PRO A N 1
ATOM 1545 C CA . PRO A 1 195 ? -4.144 -3.290 24.224 1.00 97.06 195 PRO A CA 1
ATOM 1546 C C . PRO A 1 195 ? -5.381 -3.600 23.368 1.00 97.06 195 PRO A C 1
ATOM 1548 O O . PRO A 1 195 ? -5.515 -3.123 22.238 1.00 97.06 195 PRO A O 1
ATOM 1551 N N . PHE A 1 196 ? -6.305 -4.394 23.913 1.00 97.00 196 PHE A N 1
ATOM 1552 C CA . PHE A 1 196 ? -7.539 -4.810 23.226 1.00 97.00 196 PHE A CA 1
ATOM 1553 C C . PHE A 1 196 ? -8.459 -3.645 22.841 1.00 97.00 196 PHE A C 1
ATOM 1555 O O . PHE A 1 196 ? -9.276 -3.784 21.940 1.00 97.00 196 PHE A O 1
ATOM 1562 N N . ASP A 1 197 ? -8.324 -2.504 23.511 1.00 96.44 197 ASP A N 1
ATOM 1563 C CA . ASP A 1 197 ? -9.108 -1.292 23.285 1.00 96.44 197 ASP A CA 1
ATOM 1564 C C . ASP A 1 197 ? -8.363 -0.241 22.432 1.00 96.44 197 ASP A C 1
ATOM 1566 O O . ASP A 1 197 ? -8.797 0.915 22.334 1.00 96.44 197 ASP A O 1
ATOM 1570 N N . SER A 1 198 ? -7.232 -0.631 21.833 1.00 97.44 198 SER A N 1
ATOM 1571 C CA . SER A 1 198 ? -6.614 0.075 20.709 1.00 97.44 198 SER A CA 1
ATOM 1572 C C . SER A 1 198 ? -7.243 -0.368 19.393 1.00 97.44 198 SER A C 1
ATOM 1574 O O . SER A 1 198 ? -7.729 -1.487 19.292 1.00 97.44 198 SER A O 1
ATOM 1576 N N . VAL A 1 199 ? -7.194 0.470 18.360 1.00 97.62 199 VAL A N 1
ATOM 1577 C CA . VAL A 1 199 ? -7.760 0.147 17.042 1.00 97.62 199 VAL A CA 1
ATOM 1578 C C . VAL A 1 199 ? -7.147 -1.134 16.467 1.00 97.62 199 VAL A C 1
ATOM 1580 O O . VAL A 1 199 ? -7.876 -2.050 16.096 1.00 97.62 199 VAL A O 1
ATOM 1583 N N . GLU A 1 200 ? -5.815 -1.247 16.436 1.00 95.94 200 GLU A N 1
ATOM 1584 C CA . GLU A 1 200 ? -5.141 -2.434 15.891 1.00 95.94 200 GLU A CA 1
ATOM 1585 C C . GLU A 1 200 ? -5.408 -3.688 16.739 1.00 95.94 200 GLU A C 1
ATOM 1587 O O . GLU A 1 200 ? -5.647 -4.761 16.183 1.00 95.94 200 GLU A O 1
ATOM 1592 N N . GLY A 1 201 ? -5.440 -3.558 18.072 1.00 97.12 201 GLY A N 1
ATOM 1593 C CA . GLY A 1 201 ? -5.741 -4.672 18.974 1.00 97.12 201 GLY A CA 1
ATOM 1594 C C . GLY A 1 201 ? -7.198 -5.137 18.893 1.00 97.12 201 GLY A C 1
ATOM 1595 O O . GLY A 1 201 ? -7.467 -6.337 18.853 1.00 97.12 201 GLY A O 1
ATOM 1596 N N . TYR A 1 202 ? -8.138 -4.201 18.792 1.00 97.50 202 TYR A N 1
ATOM 1597 C CA . TYR A 1 202 ? -9.561 -4.494 18.668 1.00 97.50 202 TYR A CA 1
ATOM 1598 C C . TYR A 1 202 ? -9.884 -5.171 17.339 1.00 97.50 202 TYR A C 1
ATOM 1600 O O . TYR A 1 202 ? -10.613 -6.160 17.319 1.00 97.50 202 TYR A O 1
ATOM 1608 N N . ILE A 1 203 ? -9.309 -4.694 16.230 1.00 96.56 203 ILE A N 1
ATOM 1609 C CA . ILE A 1 203 ? -9.436 -5.365 14.930 1.00 96.56 203 ILE A CA 1
ATOM 1610 C C . ILE A 1 203 ? -8.838 -6.773 15.006 1.00 96.56 203 ILE A C 1
ATOM 1612 O O . ILE A 1 203 ? -9.455 -7.727 14.532 1.00 96.56 203 ILE A O 1
ATOM 1616 N N . ALA A 1 204 ? -7.655 -6.932 15.610 1.00 95.00 204 ALA A N 1
ATOM 1617 C CA . ALA A 1 204 ? -7.027 -8.242 15.749 1.00 95.00 204 ALA A CA 1
ATOM 1618 C C . ALA A 1 204 ? -7.931 -9.239 16.493 1.00 95.00 204 ALA A C 1
ATOM 1620 O O . ALA A 1 204 ? -8.112 -10.359 16.018 1.00 95.00 204 ALA A O 1
ATOM 1621 N N . ALA A 1 205 ? -8.547 -8.821 17.599 1.00 95.75 205 ALA A N 1
ATOM 1622 C CA . ALA A 1 205 ? -9.442 -9.666 18.382 1.00 95.75 205 ALA A CA 1
ATOM 1623 C C . ALA A 1 205 ? -10.786 -9.943 17.680 1.00 95.75 205 ALA A C 1
ATOM 1625 O O . ALA A 1 205 ? -11.236 -11.085 17.639 1.00 95.75 205 ALA A O 1
ATOM 1626 N N . ASN A 1 206 ? -11.424 -8.918 17.106 1.00 94.50 206 ASN A N 1
ATOM 1627 C CA . ASN A 1 206 ? -12.817 -9.008 16.646 1.00 94.50 206 ASN A CA 1
ATOM 1628 C C . ASN A 1 206 ? -12.972 -9.342 15.157 1.00 94.50 206 ASN A C 1
ATOM 1630 O O . ASN A 1 206 ? -14.022 -9.826 14.751 1.00 94.50 206 ASN A O 1
ATOM 1634 N N . THR A 1 207 ? -11.949 -9.094 14.334 1.00 90.94 207 THR A N 1
ATOM 1635 C CA . THR A 1 207 ? -11.950 -9.466 12.905 1.00 90.94 207 THR A CA 1
ATOM 1636 C C . THR A 1 207 ? -11.107 -10.704 12.633 1.00 90.94 207 THR A C 1
ATOM 1638 O O . THR A 1 207 ? -11.502 -11.549 11.839 1.00 90.94 207 THR A O 1
ATOM 1641 N N . TYR A 1 208 ? -9.944 -10.815 13.278 1.00 90.12 208 TYR A N 1
ATOM 1642 C CA . TYR A 1 208 ? -8.991 -11.901 13.020 1.00 90.12 208 TYR A CA 1
ATOM 1643 C C . TYR A 1 208 ? -8.952 -12.955 14.133 1.00 90.12 208 TYR A C 1
ATOM 1645 O O . TYR A 1 208 ? -8.135 -13.870 14.066 1.00 90.12 208 TYR A O 1
ATOM 1653 N N . HIS A 1 209 ? -9.823 -12.837 15.143 1.00 93.12 209 HIS A N 1
ATOM 1654 C CA . HIS A 1 209 ? -9.963 -13.782 16.257 1.00 93.12 209 HIS A CA 1
ATOM 1655 C C . HIS A 1 209 ? -8.663 -14.055 17.036 1.00 93.12 209 HIS A C 1
ATOM 1657 O O . HIS A 1 209 ? -8.519 -15.106 17.667 1.00 93.12 209 HIS A O 1
ATOM 1663 N N . ALA A 1 210 ? -7.725 -13.103 17.013 1.00 94.19 210 ALA A N 1
ATOM 1664 C CA . ALA A 1 210 ? -6.463 -13.202 17.731 1.00 94.19 210 ALA A CA 1
ATOM 1665 C C . ALA A 1 210 ? -6.693 -13.207 19.248 1.00 94.19 210 ALA A C 1
ATOM 1667 O O . ALA A 1 210 ? -7.572 -12.519 19.773 1.00 94.19 210 ALA A O 1
ATOM 1668 N N . GLN A 1 211 ? -5.869 -13.972 19.954 1.00 96.81 211 GLN A N 1
ATOM 1669 C CA . GLN A 1 211 ? -5.935 -14.161 21.394 1.00 96.81 211 GLN A CA 1
ATOM 1670 C C . GLN A 1 211 ? -4.835 -13.374 22.110 1.00 96.81 211 GLN A C 1
ATOM 1672 O O . GLN A 1 211 ? -3.856 -12.907 21.520 1.00 96.81 211 GLN A O 1
ATOM 1677 N N . LYS A 1 212 ? -4.983 -13.209 23.427 1.00 96.62 212 LYS A N 1
ATOM 1678 C CA . LYS A 1 212 ? -3.966 -12.545 24.251 1.00 96.62 212 LYS A CA 1
ATOM 1679 C C . LYS A 1 212 ? -2.611 -13.246 24.090 1.00 96.62 212 LYS A C 1
ATOM 1681 O O . LYS A 1 212 ? -2.506 -14.449 24.303 1.00 96.62 212 LYS A O 1
ATOM 1686 N N . GLY A 1 213 ? -1.565 -12.476 23.797 1.00 95.62 213 GLY A N 1
ATOM 1687 C CA . GLY A 1 213 ? -0.215 -12.999 23.572 1.00 95.62 213 GLY A CA 1
ATOM 1688 C C . GLY A 1 213 ? 0.103 -13.352 22.115 1.00 95.62 213 GLY A C 1
ATOM 1689 O O . GLY A 1 213 ? 1.266 -13.660 21.821 1.00 95.62 213 GLY A O 1
ATOM 1690 N N . ASP A 1 214 ? -0.864 -13.239 21.204 1.00 95.06 214 ASP A N 1
ATOM 1691 C CA . ASP A 1 214 ? -0.620 -13.408 19.775 1.00 95.06 214 ASP A CA 1
ATOM 1692 C C . ASP A 1 214 ? 0.104 -12.197 19.186 1.00 95.06 214 ASP A C 1
ATOM 1694 O O . ASP A 1 214 ? -0.042 -11.052 19.628 1.00 95.06 214 ASP A O 1
ATOM 1698 N N . SER A 1 215 ? 0.910 -12.458 18.161 1.00 93.00 215 SER A N 1
ATOM 1699 C CA . SER A 1 215 ? 1.470 -11.409 17.316 1.00 93.00 215 SER A CA 1
ATOM 1700 C C . SER A 1 215 ? 0.413 -10.952 16.315 1.00 93.00 215 SER A C 1
ATOM 1702 O O . SER A 1 215 ? -0.210 -11.774 15.648 1.00 93.00 215 SER A O 1
ATOM 1704 N N . CYS A 1 216 ? 0.232 -9.639 16.182 1.00 88.69 216 CYS A N 1
ATOM 1705 C CA . CYS A 1 216 ? -0.778 -9.073 15.293 1.00 88.69 216 CYS A CA 1
ATOM 1706 C C . CYS A 1 216 ? -0.176 -8.500 14.012 1.00 88.69 216 CYS A C 1
ATOM 1708 O O . CYS A 1 216 ? 1.010 -8.178 13.916 1.00 88.69 216 CYS A O 1
ATOM 1710 N N . LEU A 1 217 ? -1.036 -8.379 13.006 1.00 81.31 217 LEU A N 1
ATOM 1711 C CA . LEU A 1 217 ? -0.686 -7.842 11.702 1.00 81.31 217 LEU A CA 1
ATOM 1712 C C . LEU A 1 217 ? -0.531 -6.326 11.774 1.00 81.31 217 LEU A C 1
ATOM 1714 O O . LEU A 1 217 ? -1.329 -5.641 12.404 1.00 81.31 217 LEU A O 1
ATOM 1718 N N . ARG A 1 218 ? 0.468 -5.814 11.056 1.00 87.88 218 ARG A N 1
ATOM 1719 C CA . ARG A 1 218 ? 0.744 -4.381 10.948 1.00 87.88 218 ARG A CA 1
ATOM 1720 C C . ARG A 1 218 ? -0.134 -3.777 9.863 1.00 87.88 218 ARG A C 1
ATOM 1722 O O . ARG A 1 218 ? 0.191 -3.897 8.685 1.00 87.88 218 ARG A O 1
ATOM 1729 N N . MET A 1 219 ? -1.222 -3.130 10.251 1.00 92.00 219 MET A N 1
ATOM 1730 C CA . MET A 1 219 ? -2.160 -2.512 9.300 1.00 92.00 219 MET A CA 1
ATOM 1731 C C . MET A 1 219 ? -2.612 -1.116 9.721 1.00 92.00 219 MET A C 1
ATOM 1733 O O . MET A 1 219 ? -3.231 -0.408 8.929 1.00 92.00 219 MET A O 1
ATOM 1737 N N . ILE A 1 220 ? -2.266 -0.683 10.935 1.00 95.12 220 ILE A N 1
ATOM 1738 C CA . ILE A 1 220 ? -2.847 0.517 11.533 1.00 95.12 220 ILE A CA 1
ATOM 1739 C C . ILE A 1 220 ? -2.591 1.812 10.759 1.00 95.12 220 ILE A C 1
ATOM 1741 O O . ILE A 1 220 ? -3.482 2.651 10.656 1.00 95.12 220 ILE A O 1
ATOM 1745 N N . SER A 1 221 ? -1.408 1.983 10.163 1.00 95.12 221 SER A N 1
ATOM 1746 C CA . SER A 1 221 ? -1.113 3.163 9.341 1.00 95.12 221 SER A CA 1
ATOM 1747 C C . SER A 1 221 ? -1.962 3.209 8.073 1.00 95.12 221 SER A C 1
ATOM 1749 O O . SER A 1 221 ? -2.377 4.286 7.659 1.00 95.12 221 SER A O 1
ATOM 1751 N N . THR A 1 222 ? -2.225 2.045 7.476 1.00 96.31 222 THR A N 1
ATOM 1752 C CA . THR A 1 222 ? -3.044 1.911 6.268 1.00 96.31 222 THR A CA 1
ATOM 1753 C C . THR A 1 222 ? -4.509 2.166 6.594 1.00 96.31 222 THR A C 1
ATOM 1755 O O . THR A 1 222 ? -5.131 3.004 5.953 1.00 96.31 222 THR A O 1
ATOM 1758 N N . VAL A 1 223 ? -5.038 1.518 7.639 1.00 97.56 223 VAL A N 1
ATOM 1759 C CA . VAL A 1 223 ? -6.428 1.705 8.085 1.00 97.56 223 VAL A CA 1
ATOM 1760 C C . VAL A 1 223 ? -6.692 3.167 8.450 1.00 97.56 223 VAL A C 1
ATOM 1762 O O . VAL A 1 223 ? -7.669 3.742 7.981 1.00 97.56 223 VAL A O 1
ATOM 1765 N N . ALA A 1 224 ? -5.795 3.801 9.214 1.00 97.81 224 ALA A N 1
ATOM 1766 C CA . ALA A 1 224 ? -5.954 5.198 9.612 1.00 97.81 224 ALA A CA 1
ATOM 1767 C C . ALA A 1 224 ? -5.968 6.164 8.417 1.00 97.81 224 ALA A C 1
ATOM 1769 O O . ALA A 1 224 ? -6.799 7.067 8.378 1.00 97.81 224 ALA A O 1
ATOM 1770 N N . ALA A 1 225 ? -5.084 5.957 7.435 1.00 98.06 225 ALA A N 1
ATOM 1771 C CA . ALA A 1 225 ? -5.029 6.788 6.235 1.00 98.06 225 ALA A CA 1
ATOM 1772 C C . ALA A 1 225 ? -6.269 6.616 5.341 1.00 98.06 225 ALA A C 1
ATOM 1774 O O . ALA A 1 225 ? -6.756 7.593 4.783 1.00 98.06 225 ALA A O 1
ATOM 1775 N N . ILE A 1 226 ? -6.813 5.397 5.232 1.00 98.44 226 ILE A N 1
ATOM 1776 C CA . ILE A 1 226 ? -8.061 5.152 4.492 1.00 98.44 226 ILE A CA 1
ATOM 1777 C C . ILE A 1 226 ? -9.234 5.858 5.180 1.00 98.44 226 ILE A C 1
ATOM 1779 O O . ILE A 1 226 ? -10.002 6.546 4.518 1.00 98.44 226 ILE A O 1
ATOM 1783 N N . LEU A 1 227 ? -9.367 5.732 6.503 1.00 98.25 227 LEU A N 1
ATOM 1784 C CA . LEU A 1 227 ? -10.454 6.376 7.247 1.00 98.25 227 LEU A CA 1
ATOM 1785 C C . LEU A 1 227 ? -10.386 7.909 7.181 1.00 98.25 227 LEU A C 1
ATOM 1787 O O . LEU A 1 227 ? -11.418 8.561 7.033 1.00 98.25 227 LEU A O 1
ATOM 1791 N N . GLU A 1 228 ? -9.186 8.483 7.226 1.00 97.94 228 GLU A N 1
ATOM 1792 C CA . GLU A 1 228 ? -8.977 9.914 6.983 1.00 97.94 228 GLU A CA 1
ATOM 1793 C C . GLU A 1 228 ? -9.365 10.327 5.566 1.00 97.94 228 GLU A C 1
ATOM 1795 O O . GLU A 1 228 ? -10.091 11.302 5.391 1.00 97.94 228 GLU A O 1
ATOM 1800 N N . TRP A 1 229 ? -8.975 9.543 4.561 1.00 98.12 229 TRP A N 1
ATOM 1801 C CA . TRP A 1 229 ? -9.356 9.786 3.172 1.00 98.12 229 TRP A CA 1
ATOM 1802 C C . TRP A 1 229 ? -10.881 9.792 2.963 1.00 98.12 229 TRP A C 1
ATOM 1804 O O . TRP A 1 229 ? -11.392 10.640 2.234 1.00 98.12 229 TRP A O 1
ATOM 1814 N N . THR A 1 230 ? -11.638 8.953 3.684 1.00 97.50 230 THR A N 1
ATOM 1815 C CA . THR A 1 230 ? -13.117 8.998 3.635 1.00 97.50 230 THR A CA 1
ATOM 1816 C C . THR A 1 230 ? -13.723 10.291 4.206 1.00 97.50 230 THR A C 1
ATOM 1818 O O . THR A 1 230 ? -14.923 10.546 4.042 1.00 97.50 230 THR A O 1
ATOM 1821 N N . GLY A 1 231 ? -12.934 11.095 4.925 1.00 96.75 231 GLY A N 1
ATOM 1822 C CA . GLY A 1 231 ? -13.409 12.263 5.661 1.00 96.75 231 GLY A CA 1
ATOM 1823 C C . GLY A 1 231 ? -14.355 11.905 6.809 1.00 96.75 231 GLY A C 1
ATOM 1824 O O . GLY A 1 231 ? -15.232 12.696 7.136 1.00 96.75 231 GLY A O 1
ATOM 1825 N N . LEU A 1 232 ? -14.264 10.691 7.365 1.00 97.06 232 LEU A N 1
ATOM 1826 C CA . LEU A 1 232 ? -14.995 10.298 8.582 1.00 97.06 232 LEU A CA 1
ATOM 1827 C C . LEU A 1 232 ? -14.137 10.405 9.834 1.00 97.06 232 LEU A C 1
ATOM 1829 O O . LEU A 1 232 ? -14.681 10.548 10.927 1.00 97.06 232 LEU A O 1
ATOM 1833 N N . CYS A 1 233 ? -12.815 10.313 9.684 1.00 98.00 233 CYS A N 1
ATOM 1834 C CA . CYS A 1 233 ? -11.900 10.301 10.810 1.00 98.00 233 CYS A CA 1
ATOM 1835 C C . CYS A 1 233 ? -10.736 11.277 10.644 1.00 98.00 233 CYS A C 1
ATOM 1837 O O . CYS A 1 233 ? -10.318 11.592 9.536 1.00 98.00 233 CYS A O 1
ATOM 1839 N N . ILE A 1 234 ? -10.155 11.672 11.771 1.00 97.44 234 ILE A N 1
ATOM 1840 C CA . ILE A 1 234 ? -8.870 12.356 11.877 1.00 97.44 234 ILE A CA 1
ATOM 1841 C C . ILE A 1 234 ? -7.789 11.309 12.170 1.00 97.44 234 ILE A C 1
ATOM 1843 O O . ILE A 1 234 ? -7.888 10.527 13.122 1.00 97.44 234 ILE A O 1
ATOM 1847 N N . ASN A 1 235 ? -6.719 11.310 11.374 1.00 96.88 235 ASN A N 1
ATOM 1848 C CA . ASN A 1 235 ? -5.545 10.456 11.554 1.00 96.88 235 ASN A CA 1
ATOM 1849 C C . ASN A 1 235 ? -4.527 11.111 12.503 1.00 96.88 235 ASN A C 1
ATOM 1851 O O . ASN A 1 235 ? -3.445 11.544 12.107 1.00 96.88 235 ASN A O 1
ATOM 1855 N N . GLY A 1 236 ? -4.869 11.176 13.788 1.00 95.38 236 GLY A N 1
ATOM 1856 C CA . GLY A 1 236 ? -4.042 11.807 14.815 1.00 95.38 236 GLY A CA 1
ATOM 1857 C C . GLY A 1 236 ? -2.703 11.108 15.091 1.00 95.38 236 GLY A C 1
ATOM 1858 O O . GLY A 1 236 ? -2.478 9.932 14.775 1.00 95.38 236 GLY A O 1
ATOM 1859 N N . TYR A 1 237 ? -1.779 11.809 15.753 1.00 94.06 237 TYR A N 1
ATOM 1860 C CA . TYR A 1 237 ? -0.529 11.197 16.212 1.00 94.06 237 TYR A CA 1
ATOM 1861 C C . TYR A 1 237 ? -0.809 10.206 17.354 1.00 94.06 237 TYR A C 1
ATOM 1863 O O . TYR A 1 237 ? -1.059 10.597 18.490 1.00 94.06 237 TYR A O 1
ATOM 1871 N N . GLY A 1 238 ? -0.791 8.907 17.041 1.00 94.31 238 GLY A N 1
ATOM 1872 C CA . GLY A 1 238 ? -1.052 7.826 18.001 1.00 94.31 238 GLY A CA 1
ATOM 1873 C C . GLY A 1 238 ? -2.530 7.489 18.240 1.00 94.31 238 GLY A C 1
ATOM 1874 O O . GLY A 1 238 ? -2.804 6.526 18.953 1.00 94.31 238 GLY A O 1
ATOM 1875 N N . TYR A 1 239 ? -3.472 8.199 17.617 1.00 97.19 239 TYR A N 1
ATOM 1876 C CA . TYR A 1 239 ? -4.913 7.959 17.758 1.00 97.19 239 TYR A CA 1
ATOM 1877 C C . TYR A 1 239 ? -5.657 8.083 16.425 1.00 97.19 239 TYR A C 1
ATOM 1879 O O . TYR A 1 239 ? -5.105 8.569 15.438 1.00 97.19 239 TYR A O 1
ATOM 1887 N N . ILE A 1 240 ? -6.898 7.610 16.409 1.00 98.12 240 ILE A N 1
ATOM 1888 C CA . ILE A 1 240 ? -7.901 7.870 15.374 1.00 98.12 240 ILE A CA 1
ATOM 1889 C C . ILE A 1 240 ? -9.124 8.453 16.083 1.00 98.12 240 ILE A C 1
ATOM 1891 O O . ILE A 1 240 ? -9.434 8.051 17.207 1.00 98.12 240 ILE A O 1
ATOM 1895 N N . GLU A 1 241 ? -9.783 9.418 15.453 1.00 98.19 241 GLU A N 1
ATOM 1896 C CA . GLU A 1 241 ? -10.945 10.120 16.003 1.00 98.19 241 GLU A CA 1
ATOM 1897 C C . GLU A 1 241 ? -12.015 10.317 14.929 1.00 98.19 241 GLU A C 1
ATOM 1899 O O . GLU A 1 241 ? -11.656 10.597 13.795 1.00 98.19 241 GLU A O 1
ATOM 1904 N N . LEU A 1 242 ? -13.301 10.162 15.246 1.00 97.75 242 LEU A N 1
ATOM 1905 C CA . LEU A 1 242 ? -14.408 10.480 14.331 1.00 97.75 242 LEU A CA 1
ATOM 1906 C C . LEU A 1 242 ? -14.596 12.008 14.226 1.00 97.75 242 LEU A C 1
ATOM 1908 O O . LEU A 1 242 ? -14.433 12.716 15.212 1.00 97.75 242 LEU A O 1
ATOM 1912 N N . ILE A 1 243 ? -14.935 12.520 13.040 1.00 93.25 243 ILE A N 1
ATOM 1913 C CA . ILE A 1 243 ? -15.108 13.971 12.802 1.00 93.25 243 ILE A CA 1
ATOM 1914 C C . ILE A 1 243 ? -16.474 14.478 13.295 1.00 93.25 243 ILE A C 1
ATOM 1916 O O . ILE A 1 243 ? -16.567 15.594 13.797 1.00 93.25 243 ILE A O 1
ATOM 1920 N N . GLU A 1 244 ? -17.519 13.659 13.193 1.00 76.56 244 GLU A N 1
ATOM 1921 C CA . GLU A 1 244 ? -18.861 13.945 13.709 1.00 76.56 244 GLU A CA 1
ATOM 1922 C C . GLU A 1 244 ? -19.333 12.718 14.508 1.00 76.56 244 GLU A C 1
ATOM 1924 O O . GLU A 1 244 ? -19.115 11.578 14.079 1.00 76.56 244 GLU A O 1
ATOM 1929 N N . HIS A 1 245 ? -19.894 12.948 15.699 1.00 57.34 245 HIS A N 1
ATOM 1930 C CA . HIS A 1 245 ? -20.430 11.921 16.603 1.00 57.34 245 HIS A CA 1
ATOM 1931 C C . HIS A 1 245 ? -21.945 12.050 16.704 1.00 57.34 245 HIS A C 1
ATOM 1933 O O . HIS A 1 245 ? -22.412 13.200 16.876 1.00 57.34 245 HIS A O 1
#

Radius of gyration: 28.15 Å; chains: 1; bounding box: 73×39×75 Å

Secondary structure (DSSP, 8-state):
-PPPPPSB-TTT-PBPEEEEEE-TTT--EEEEEEEPPGGGGS-HHHHHHHHHHHHTTT-HHHHHHHHT--HHHHHHHHHHHHHHTT--PPPSS------S-S--PPPTTS-HHHHHHHHHHHHTTTEEEEE-TTS-EEEEEE-TTSSEEEETTS-TT--EEHHHHHHHHHHHHHTTTEEE---TTT--TTSSSS-TTSHHHHHHHHTS---TT------HHHHHHHHHHTTSEE--SSEEEES--